Protein AF-A0A2A4PT23-F1 (afdb_monomer_lite)

Structure (mmCIF, N/CA/C/O backbone):
data_AF-A0A2A4PT23-F1
#
_entry.id   AF-A0A2A4PT23-F1
#
loop_
_atom_site.group_PDB
_atom_site.id
_atom_site.type_symbol
_atom_site.label_atom_id
_atom_site.label_alt_id
_atom_site.label_comp_id
_atom_site.label_asym_id
_atom_site.label_entity_id
_atom_site.label_seq_id
_atom_site.pdbx_PDB_ins_code
_atom_site.Cartn_x
_atom_site.Cartn_y
_atom_site.Cartn_z
_atom_site.occupancy
_atom_site.B_iso_or_equiv
_atom_site.auth_seq_id
_atom_site.auth_comp_id
_atom_site.auth_asym_id
_atom_site.auth_atom_id
_atom_site.pdbx_PDB_model_num
ATOM 1 N N . MET A 1 1 ? -6.695 35.187 25.253 1.00 37.28 1 MET A N 1
ATOM 2 C CA . MET A 1 1 ? -7.328 36.123 24.302 1.00 37.28 1 MET A CA 1
ATOM 3 C C . MET A 1 1 ? -6.455 36.206 23.063 1.00 37.28 1 MET A C 1
ATOM 5 O O . MET A 1 1 ? -5.342 36.689 23.158 1.00 37.28 1 MET A O 1
ATOM 9 N N . ASN A 1 2 ? -6.975 35.628 21.980 1.00 47.00 2 ASN A N 1
ATOM 10 C CA . ASN A 1 2 ? -6.775 35.915 20.557 1.00 47.00 2 ASN A CA 1
ATOM 11 C C . ASN A 1 2 ? -5.376 36.275 20.043 1.00 47.00 2 ASN A C 1
ATOM 13 O O . ASN A 1 2 ? -4.958 37.407 20.211 1.00 47.00 2 ASN A O 1
ATOM 17 N N . HIS A 1 3 ? -4.803 35.375 19.238 1.00 40.72 3 HIS A N 1
ATOM 18 C CA . HIS A 1 3 ? -4.323 35.675 17.879 1.00 40.72 3 HIS A CA 1
ATOM 19 C C . HIS A 1 3 ? -4.511 34.398 17.037 1.00 40.72 3 HIS A C 1
ATOM 21 O O . HIS A 1 3 ? -3.920 33.367 17.324 1.00 40.72 3 HIS A O 1
ATOM 27 N N . SER A 1 4 ? -5.579 34.352 16.234 1.00 37.72 4 SER A N 1
ATOM 28 C CA . SER A 1 4 ? -5.557 34.623 14.782 1.00 37.72 4 SER A CA 1
ATOM 29 C C . SER A 1 4 ? -5.189 33.357 14.002 1.00 37.72 4 SER A C 1
ATOM 31 O O . SER A 1 4 ? -4.043 32.942 13.971 1.00 37.72 4 SER A O 1
ATOM 33 N N . ILE A 1 5 ? -6.166 32.622 13.464 1.00 47.44 5 ILE A N 1
ATOM 34 C CA . ILE A 1 5 ? -6.757 32.915 12.144 1.00 47.44 5 ILE A CA 1
ATOM 35 C C . ILE A 1 5 ? -5.648 33.137 11.111 1.00 47.44 5 ILE A C 1
ATOM 37 O O . ILE A 1 5 ? -5.398 34.260 10.698 1.00 47.44 5 ILE A O 1
ATOM 41 N N . VAL A 1 6 ? -5.014 32.047 10.687 1.00 35.75 6 VAL A N 1
ATOM 42 C CA . VAL A 1 6 ? -4.543 31.885 9.309 1.00 35.75 6 VAL A CA 1
ATOM 43 C C . VAL A 1 6 ? -4.833 30.435 8.933 1.00 35.75 6 VAL A C 1
ATOM 45 O O . VAL A 1 6 ? -3.995 29.547 9.037 1.00 35.75 6 VAL A O 1
ATOM 48 N N . ARG A 1 7 ? -6.089 30.182 8.552 1.00 37.88 7 ARG A N 1
ATOM 49 C CA . ARG A 1 7 ? -6.424 29.032 7.712 1.00 37.88 7 ARG A CA 1
ATOM 50 C C . ARG A 1 7 ? -5.683 29.270 6.401 1.00 37.88 7 ARG A C 1
ATOM 52 O O . ARG A 1 7 ? -6.098 30.125 5.623 1.00 37.88 7 ARG A O 1
ATOM 59 N N . ILE A 1 8 ? -4.547 28.604 6.216 1.00 35.28 8 ILE A N 1
ATOM 60 C CA . ILE A 1 8 ? -3.809 28.633 4.956 1.00 35.28 8 ILE A CA 1
ATOM 61 C C . ILE A 1 8 ? -4.698 27.927 3.938 1.00 35.28 8 ILE A C 1
ATOM 63 O O . ILE A 1 8 ? -4.833 26.707 3.923 1.00 35.28 8 ILE A O 1
ATOM 67 N N . ALA A 1 9 ? -5.379 28.746 3.144 1.00 40.00 9 ALA A N 1
ATOM 68 C CA . ALA A 1 9 ? -6.030 28.345 1.921 1.00 40.00 9 ALA A CA 1
ATOM 69 C C . ALA A 1 9 ? -4.948 27.805 0.978 1.00 40.00 9 ALA A C 1
ATOM 71 O O . ALA A 1 9 ? -4.223 28.577 0.353 1.00 40.00 9 ALA A O 1
ATOM 72 N N . VAL A 1 10 ? -4.817 26.481 0.892 1.00 37.53 10 VAL A N 1
ATOM 73 C CA . VAL A 1 10 ? -4.081 25.854 -0.205 1.00 37.53 10 VAL A CA 1
ATOM 74 C C . VAL A 1 10 ? -5.026 25.845 -1.396 1.00 37.53 10 VAL A C 1
ATOM 76 O O . VAL A 1 10 ? -5.924 25.018 -1.528 1.00 37.53 10 VAL A O 1
ATOM 79 N N . LEU A 1 11 ? -4.861 26.882 -2.211 1.00 33.62 11 LEU A N 1
ATOM 80 C CA . LEU A 1 11 ? -5.485 27.041 -3.509 1.00 33.62 11 LEU A CA 1
ATOM 81 C C . LEU A 1 11 ? -4.991 25.891 -4.402 1.00 33.62 11 LEU A C 1
ATOM 83 O O . LEU A 1 11 ? -3.842 25.882 -4.840 1.00 33.62 11 LEU A O 1
ATOM 87 N N . VAL A 1 12 ? -5.849 24.902 -4.646 1.00 35.03 12 VAL A N 1
ATOM 88 C CA . VAL A 1 12 ? -5.612 23.844 -5.633 1.00 35.03 12 VAL A CA 1
ATOM 89 C C . VAL A 1 12 ? -5.746 24.474 -7.020 1.00 35.03 12 VAL A C 1
ATOM 91 O O . VAL A 1 12 ? -6.836 24.556 -7.583 1.00 35.03 12 VAL A O 1
ATOM 94 N N . ALA A 1 13 ? -4.638 24.985 -7.554 1.00 39.75 13 ALA A N 1
ATOM 95 C CA . ALA A 1 13 ? -4.545 25.397 -8.948 1.00 39.75 13 ALA A CA 1
ATOM 96 C C . ALA A 1 13 ? -4.160 24.179 -9.796 1.00 39.75 13 ALA A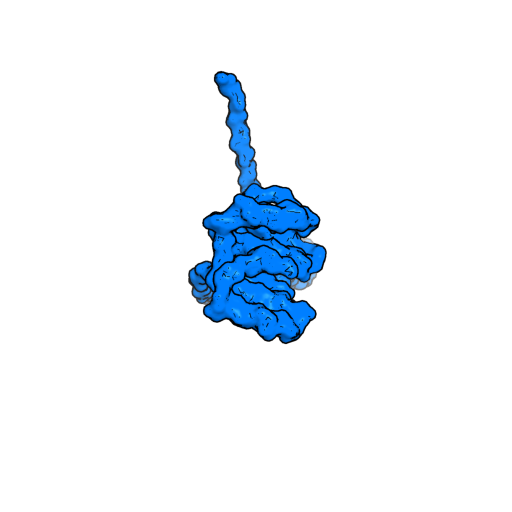 C 1
ATOM 98 O O . ALA A 1 13 ? -2.995 23.830 -9.966 1.00 39.75 13 ALA A O 1
ATOM 99 N N . LEU A 1 14 ? -5.200 23.520 -10.292 1.00 36.16 14 LEU A N 1
ATOM 100 C CA . LEU A 1 14 ? -5.168 22.460 -11.287 1.00 36.16 14 LEU A CA 1
ATOM 101 C C . LEU A 1 14 ? -4.837 23.092 -12.650 1.00 36.16 14 LEU A C 1
ATOM 103 O O . LEU A 1 14 ? -5.683 23.778 -13.219 1.00 36.16 14 LEU A O 1
ATOM 107 N N . ILE A 1 15 ? -3.636 22.871 -13.191 1.00 40.88 15 ILE A N 1
ATOM 108 C CA . ILE A 1 15 ? -3.390 23.018 -14.636 1.00 40.88 15 ILE A CA 1
ATOM 109 C C . ILE A 1 15 ? -2.645 21.780 -15.124 1.00 40.88 15 ILE A C 1
ATOM 111 O O . ILE A 1 15 ? -1.425 21.662 -15.038 1.00 40.88 15 ILE A O 1
ATOM 115 N N . VAL A 1 16 ? -3.439 20.850 -15.648 1.00 37.94 16 VAL A N 1
ATOM 116 C CA . VAL A 1 16 ? -3.005 19.804 -16.568 1.00 37.94 16 VAL A CA 1
ATOM 117 C C . VAL A 1 16 ? -2.799 20.464 -17.928 1.00 37.94 16 VAL A C 1
ATOM 119 O O . VAL A 1 16 ? -3.743 20.995 -18.506 1.00 37.94 16 VAL A O 1
ATOM 122 N N . ALA A 1 17 ? -1.585 20.396 -18.462 1.00 37.59 17 ALA A N 1
ATOM 123 C CA . ALA A 1 17 ? -1.344 20.580 -19.886 1.00 37.59 17 ALA A CA 1
ATOM 124 C C . ALA A 1 17 ? -0.443 19.439 -20.367 1.00 37.59 17 ALA A C 1
ATOM 126 O O . ALA A 1 17 ? 0.782 19.536 -20.336 1.00 37.59 17 ALA A O 1
ATOM 127 N N . VAL A 1 18 ? -1.067 18.334 -20.786 1.00 41.97 18 VAL A N 1
ATOM 128 C CA . VAL A 1 18 ? -0.406 17.304 -21.591 1.00 41.97 18 VAL A CA 1
ATOM 129 C C . VAL A 1 18 ? -0.828 17.489 -23.045 1.00 41.97 18 VAL A C 1
ATOM 131 O O . VAL A 1 18 ? -1.963 17.243 -23.436 1.00 41.97 18 VAL A O 1
ATOM 134 N N . VAL A 1 19 ? 0.152 18.000 -23.780 1.00 52.69 19 VAL A N 1
ATOM 135 C CA . VAL A 1 19 ? 0.500 17.840 -25.196 1.00 52.69 19 VAL A CA 1
ATOM 136 C C . VAL A 1 19 ? -0.224 16.726 -25.973 1.00 52.69 19 VAL A C 1
ATOM 138 O O . VAL A 1 19 ? -0.172 15.560 -25.595 1.00 52.69 19 VAL A O 1
ATOM 141 N N . ALA A 1 20 ? -0.720 17.085 -27.162 1.00 37.00 20 ALA A N 1
ATOM 142 C CA . ALA A 1 20 ? -0.675 16.275 -28.390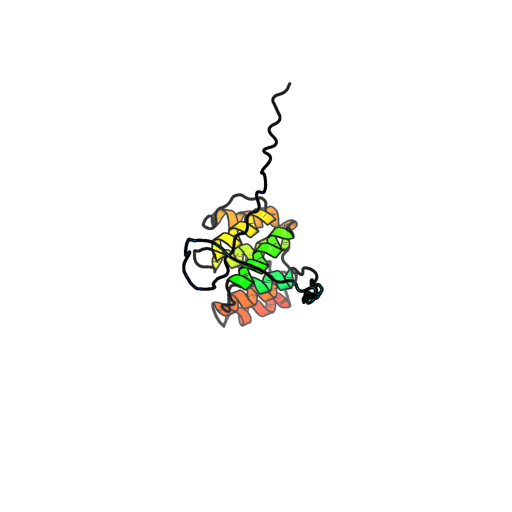 1.00 37.00 20 ALA A CA 1
ATOM 143 C C . ALA A 1 20 ? -0.707 17.251 -29.591 1.00 37.00 20 ALA A C 1
ATOM 145 O O . ALA A 1 20 ? -1.644 18.026 -29.731 1.00 37.00 20 ALA A O 1
ATOM 146 N N . CYS A 1 21 ? 0.430 17.501 -30.244 1.00 34.50 21 CYS A N 1
ATOM 147 C CA . CYS A 1 21 ? 0.916 16.854 -31.475 1.00 34.50 21 CYS A CA 1
ATOM 148 C C . CYS A 1 21 ? 0.188 17.268 -32.773 1.00 34.50 21 CYS A C 1
ATOM 150 O O . CYS A 1 21 ? -0.911 16.809 -33.051 1.00 34.50 21 CYS A O 1
ATOM 152 N N . SER A 1 22 ? 0.937 18.041 -33.574 1.00 40.62 22 SER A N 1
ATOM 153 C CA . SER A 1 22 ? 1.029 18.071 -35.045 1.00 40.62 22 SER A CA 1
ATOM 154 C C . SER A 1 22 ? -0.190 18.441 -35.897 1.00 40.62 22 SER A C 1
ATOM 156 O O . SER A 1 22 ? -1.153 17.691 -35.982 1.00 40.62 22 SER A O 1
ATOM 158 N N . ASN A 1 23 ? -0.046 19.514 -36.688 1.00 39.31 23 ASN A N 1
ATOM 159 C CA . ASN A 1 23 ? 0.019 19.400 -38.150 1.00 39.31 23 ASN A CA 1
ATOM 160 C C . ASN A 1 23 ? 0.639 20.643 -38.810 1.00 39.31 23 ASN A C 1
ATOM 162 O O . ASN A 1 23 ? 0.718 21.721 -38.231 1.00 39.31 23 ASN A O 1
ATOM 166 N N . ASN A 1 24 ? 1.162 20.371 -39.998 1.00 39.47 24 ASN A N 1
ATOM 167 C CA . ASN A 1 24 ? 2.211 21.034 -40.755 1.00 39.47 24 ASN A CA 1
ATOM 168 C C . ASN A 1 24 ? 1.721 22.218 -41.622 1.00 39.47 24 ASN A C 1
ATOM 170 O O . ASN A 1 24 ? 0.531 22.333 -41.894 1.00 39.47 24 ASN A O 1
ATOM 174 N N . ASP A 1 25 ? 2.707 22.966 -42.132 1.00 34.62 25 ASP A N 1
ATOM 175 C CA . ASP A 1 25 ? 2.733 23.742 -43.387 1.00 34.62 25 ASP A CA 1
ATOM 176 C C . ASP A 1 25 ? 2.219 25.206 -43.459 1.00 34.62 25 ASP A C 1
ATOM 178 O O . ASP A 1 25 ? 1.038 25.506 -43.585 1.00 34.62 25 ASP A O 1
ATOM 182 N N . THR A 1 26 ? 3.223 26.096 -43.554 1.00 35.81 26 THR A N 1
ATOM 183 C CA . THR A 1 26 ? 3.457 27.018 -44.690 1.00 35.81 26 THR A CA 1
ATOM 184 C C . THR A 1 26 ? 2.778 28.401 -44.720 1.00 35.81 26 THR A C 1
ATOM 186 O O . THR A 1 26 ? 1.611 28.558 -45.047 1.00 35.81 26 THR A O 1
ATOM 189 N N . SER A 1 27 ? 3.656 29.402 -44.550 1.00 37.28 27 SER A N 1
ATOM 190 C CA . SER A 1 27 ? 3.737 30.720 -45.210 1.00 37.28 27 SER A CA 1
ATOM 191 C C . SER A 1 27 ? 2.581 31.717 -45.092 1.00 37.28 27 SER A C 1
ATOM 193 O O . SER A 1 27 ? 1.561 31.620 -45.766 1.00 37.28 27 SER A O 1
ATOM 195 N N . GLU A 1 28 ? 2.854 32.809 -44.378 1.00 33.47 28 GLU A N 1
ATOM 196 C CA . GLU A 1 28 ? 2.118 34.067 -44.490 1.00 33.47 28 GLU A CA 1
ATOM 197 C C . GLU A 1 28 ? 2.628 34.850 -45.716 1.00 33.47 28 GLU A C 1
ATOM 199 O O . GLU A 1 28 ? 3.774 35.301 -45.767 1.00 33.47 28 GLU A O 1
ATOM 204 N N . SER A 1 29 ? 1.770 34.955 -46.733 1.00 33.25 29 SER A N 1
ATOM 205 C CA . SER A 1 29 ? 1.906 35.840 -47.890 1.00 33.25 29 SER A CA 1
ATOM 206 C C . SER A 1 29 ? 1.038 37.073 -47.654 1.00 33.25 29 SER A C 1
ATOM 208 O O . SER A 1 29 ? -0.168 36.956 -47.445 1.00 33.25 29 SER A O 1
ATOM 210 N N . THR A 1 30 ? 1.638 38.256 -47.715 1.00 43.12 30 THR A N 1
ATOM 211 C CA . THR A 1 30 ? 0.963 39.555 -47.638 1.00 43.12 30 THR A CA 1
ATOM 212 C C . THR A 1 30 ? 0.447 40.008 -49.011 1.00 43.12 30 THR A C 1
ATOM 214 O O . THR A 1 30 ? 1.190 39.973 -49.988 1.00 43.12 30 THR A O 1
ATOM 217 N N . GLY A 1 31 ? -0.796 40.512 -49.061 1.00 32.28 31 GLY A N 1
ATOM 218 C CA . GLY A 1 31 ? -1.247 41.492 -50.067 1.00 32.28 31 GLY A CA 1
ATOM 219 C C . GLY A 1 31 ? -2.451 41.127 -50.958 1.00 32.28 31 GLY A C 1
ATOM 220 O O . GLY A 1 31 ? -2.240 40.626 -52.051 1.00 32.28 31 GLY A O 1
ATOM 221 N N . ASP A 1 32 ? -3.667 41.458 -50.489 1.00 36.78 32 ASP A N 1
ATOM 222 C CA . ASP A 1 32 ? -4.716 42.321 -51.111 1.00 36.78 32 ASP A CA 1
ATOM 223 C C . ASP A 1 32 ? -5.252 42.063 -52.570 1.00 36.78 32 ASP A C 1
ATOM 225 O O . ASP A 1 32 ? -4.712 41.247 -53.307 1.00 36.78 32 ASP A O 1
ATOM 229 N N . PRO A 1 33 ? -6.357 42.702 -53.042 1.00 58.50 33 PRO A N 1
ATOM 230 C CA . PRO A 1 33 ? -7.738 42.183 -52.995 1.00 58.50 33 PRO A CA 1
ATOM 231 C C . PRO A 1 33 ? -8.459 42.092 -54.373 1.00 58.50 33 PRO A C 1
ATOM 233 O O . PRO A 1 33 ? -8.166 42.866 -55.284 1.00 58.50 33 PRO A O 1
ATOM 236 N N . SER A 1 34 ? -9.491 41.237 -54.526 1.00 34.00 34 SER A N 1
ATOM 237 C CA . SER A 1 34 ? -10.615 41.470 -55.474 1.00 34.00 34 SER A CA 1
ATOM 238 C C . SER A 1 34 ? -11.721 40.399 -55.503 1.00 34.00 34 SER A C 1
ATOM 240 O O . SER A 1 34 ? -11.439 39.219 -55.652 1.00 34.00 34 SER A O 1
ATOM 242 N N . LEU A 1 35 ? -12.962 40.913 -55.520 1.00 35.62 35 LEU A N 1
ATOM 243 C CA . LEU A 1 35 ? -14.160 40.503 -56.284 1.00 35.62 35 LEU A CA 1
ATOM 244 C C . LEU A 1 35 ? -14.862 39.143 -56.046 1.00 35.62 35 LEU A C 1
ATOM 246 O O . LEU A 1 35 ? -14.334 38.088 -56.363 1.00 35.62 35 LEU A O 1
ATOM 250 N N . SER A 1 36 ? -16.140 39.279 -55.647 1.00 38.59 36 SER A N 1
ATOM 251 C CA . SER A 1 36 ? -17.359 38.523 -56.024 1.00 38.59 36 SER A CA 1
ATOM 252 C C . SER A 1 36 ? -17.345 36.989 -56.032 1.00 38.59 36 SER A C 1
ATOM 254 O O . SER A 1 36 ? -16.680 36.383 -56.857 1.00 38.59 36 SER A O 1
ATOM 256 N N . ASP A 1 37 ? -18.253 36.347 -55.290 1.00 37.25 37 ASP A N 1
ATOM 257 C CA . ASP A 1 37 ? -19.617 35.971 -55.725 1.00 37.25 37 ASP A CA 1
ATOM 258 C C . ASP A 1 37 ? -20.298 35.128 -54.619 1.00 37.25 37 ASP A C 1
ATOM 260 O O . ASP A 1 37 ? -19.627 34.568 -53.753 1.00 37.25 37 ASP A O 1
ATOM 264 N N . GLY A 1 38 ? -21.631 35.113 -54.589 1.00 39.94 38 GLY A N 1
ATOM 265 C CA . GLY A 1 38 ? -22.451 34.530 -53.524 1.00 39.94 38 GLY A CA 1
ATOM 266 C C . GLY A 1 38 ? -22.549 32.998 -53.510 1.00 39.94 38 GLY A C 1
ATOM 267 O O . GLY A 1 38 ? -22.171 32.312 -54.455 1.00 39.94 38 GLY A O 1
ATOM 268 N N . GLY A 1 39 ? -23.127 32.460 -52.430 1.00 34.56 39 GLY A N 1
ATOM 269 C CA . GLY A 1 39 ? -23.495 31.044 -52.347 1.00 34.56 39 GLY A CA 1
ATOM 270 C C . GLY A 1 39 ? -23.778 30.548 -50.929 1.00 34.56 39 GLY A C 1
ATOM 271 O O . GLY A 1 39 ? -22.866 30.270 -50.163 1.00 34.56 39 GLY A O 1
ATOM 272 N N . ASP A 1 40 ? -25.063 30.441 -50.614 1.00 42.19 40 ASP A N 1
ATOM 273 C CA . ASP A 1 40 ? -25.708 29.810 -49.455 1.00 42.19 40 ASP A CA 1
ATOM 274 C C . ASP A 1 40 ? -25.473 28.280 -49.387 1.00 42.19 40 ASP A C 1
ATOM 276 O O . ASP A 1 40 ? -25.601 27.653 -50.432 1.00 42.19 40 ASP A O 1
ATOM 280 N N . VAL A 1 41 ? -25.159 27.695 -48.207 1.00 40.06 41 VAL A N 1
ATOM 281 C CA . VAL A 1 41 ? -25.792 26.471 -47.621 1.00 40.06 41 VAL A CA 1
ATOM 282 C C . VAL A 1 41 ? -25.165 25.996 -46.280 1.00 40.06 41 VAL A C 1
ATOM 284 O O . VAL A 1 41 ? -24.038 25.516 -46.227 1.00 40.06 41 VAL A O 1
ATOM 287 N N . THR A 1 42 ? -25.985 26.081 -45.220 1.00 45.72 42 THR A N 1
ATOM 288 C CA . THR A 1 42 ? -26.308 25.097 -44.141 1.00 45.72 42 THR A CA 1
ATOM 289 C C . THR A 1 42 ? -25.217 24.428 -43.251 1.00 45.72 42 THR A C 1
ATOM 291 O O . THR A 1 42 ? -24.292 23.798 -43.756 1.00 45.72 42 THR A O 1
ATOM 294 N N . PRO A 1 43 ? -25.387 24.409 -41.901 1.00 45.22 43 PRO A N 1
ATOM 295 C CA . PRO A 1 43 ? -24.480 23.735 -40.964 1.00 45.22 43 PRO A CA 1
ATOM 296 C C . PRO A 1 43 ? -24.808 22.239 -40.780 1.00 45.22 43 PRO A C 1
ATOM 298 O O . PRO A 1 43 ? -25.908 21.871 -40.368 1.00 45.22 43 PRO A O 1
ATOM 301 N N . GLY A 1 44 ? -23.830 21.370 -41.046 1.00 37.91 44 GLY A N 1
ATOM 302 C CA . GLY A 1 44 ? -23.902 19.935 -40.765 1.00 37.91 44 GLY A CA 1
ATOM 303 C C . GLY A 1 44 ? -23.447 19.612 -39.342 1.00 37.91 44 GLY A C 1
ATOM 304 O O . GLY A 1 44 ? -22.258 19.654 -39.041 1.00 37.91 44 GLY A O 1
ATOM 305 N N . ILE A 1 45 ? -24.405 19.273 -38.480 1.00 52.50 45 ILE A N 1
ATOM 306 C CA . ILE A 1 45 ? -24.180 18.631 -37.181 1.00 52.50 45 ILE A CA 1
ATOM 307 C C . ILE A 1 45 ? -23.630 17.225 -37.445 1.00 52.50 45 ILE A C 1
ATOM 309 O O . ILE A 1 45 ? -24.324 16.388 -38.020 1.00 52.50 45 ILE A O 1
ATOM 313 N N . ALA A 1 46 ? -22.404 16.958 -37.003 1.00 47.03 46 ALA A N 1
ATOM 314 C CA . ALA A 1 46 ? -21.906 15.603 -36.804 1.00 47.03 46 ALA A CA 1
ATOM 315 C C . ALA A 1 46 ? -21.504 15.460 -35.336 1.00 47.03 46 ALA A C 1
ATOM 317 O O . ALA A 1 46 ? -20.351 15.639 -34.947 1.00 47.03 46 ALA A O 1
ATOM 318 N N . ASP A 1 47 ? -22.528 15.173 -34.536 1.00 48.56 47 ASP A N 1
ATOM 319 C CA . ASP A 1 47 ? -22.412 14.437 -33.287 1.00 48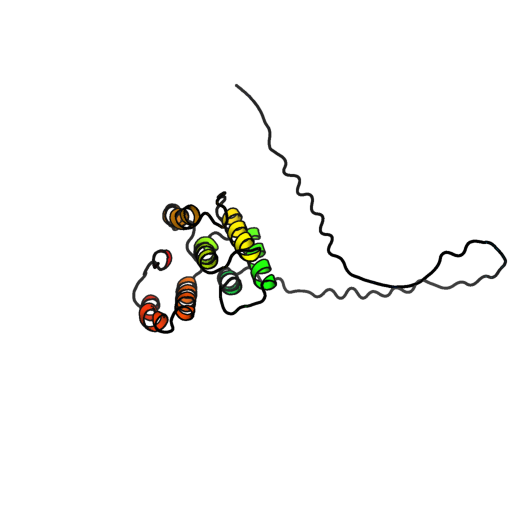.56 47 ASP A CA 1
ATOM 320 C C . ASP A 1 47 ? -21.610 13.162 -33.551 1.00 48.56 47 ASP A C 1
ATOM 322 O O . ASP A 1 47 ? -21.985 12.379 -34.417 1.00 48.56 47 ASP A O 1
ATOM 326 N N . ASN A 1 48 ? -20.517 12.971 -32.819 1.00 48.72 48 ASN A N 1
ATOM 327 C CA . ASN A 1 48 ? -19.945 11.661 -32.511 1.00 48.72 48 ASN A CA 1
ATOM 328 C C . ASN A 1 48 ? -19.058 11.810 -31.271 1.00 48.72 48 ASN A C 1
ATOM 330 O O . ASN A 1 48 ? -17.857 11.534 -31.277 1.00 48.72 48 ASN A O 1
ATOM 334 N N . THR A 1 49 ? -19.672 12.257 -30.173 1.00 45.00 49 THR A N 1
ATOM 335 C CA . THR A 1 49 ? -19.102 12.041 -28.844 1.00 45.00 49 THR A CA 1
ATOM 336 C C . THR A 1 49 ? -19.219 10.548 -28.549 1.00 45.00 49 THR A C 1
ATOM 338 O O . THR A 1 49 ? -20.244 10.067 -28.072 1.00 45.00 49 TH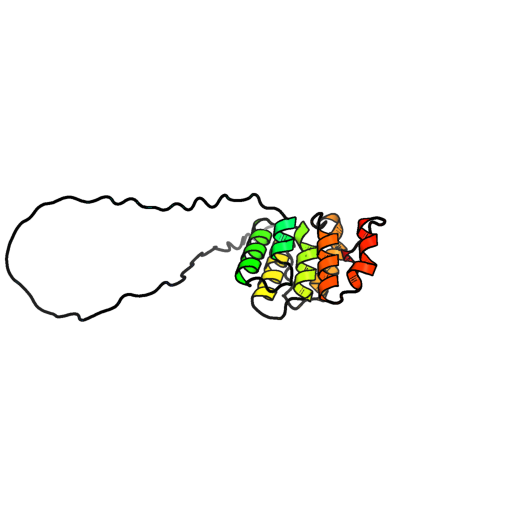R A O 1
ATOM 341 N N . SER A 1 50 ? -18.168 9.794 -28.873 1.00 48.25 50 SER A N 1
ATOM 342 C CA . SER A 1 50 ? -17.983 8.429 -28.384 1.00 48.25 50 SER A CA 1
ATOM 343 C C . SER A 1 50 ? -17.730 8.504 -26.880 1.00 48.25 50 SER A C 1
ATOM 345 O O . SER A 1 50 ? -16.593 8.590 -26.414 1.00 48.25 50 SER A O 1
ATOM 347 N N . VAL A 1 51 ? -18.812 8.560 -26.104 1.00 44.06 51 VAL A N 1
ATOM 348 C CA . VAL A 1 51 ? -18.753 8.431 -24.652 1.00 44.06 51 VAL A CA 1
ATOM 349 C C . VAL A 1 51 ? -18.456 6.963 -24.367 1.00 44.06 51 VAL A C 1
ATOM 351 O O . VAL A 1 51 ? -19.361 6.138 -24.235 1.00 44.06 51 VAL A O 1
ATOM 354 N N . SER A 1 52 ? -17.167 6.624 -24.311 1.00 44.56 52 SER A N 1
ATOM 355 C CA . SER A 1 52 ? -16.714 5.378 -23.703 1.00 44.56 52 SER A CA 1
ATOM 356 C C . SER A 1 52 ? -17.191 5.396 -22.259 1.00 44.56 52 SER A C 1
ATOM 358 O O . SER A 1 52 ? -16.597 6.039 -21.396 1.00 44.56 52 SER A O 1
ATOM 360 N N . SER A 1 53 ? -18.320 4.740 -22.017 1.00 45.66 53 SER A N 1
ATOM 361 C CA . SER A 1 53 ? -18.877 4.549 -20.689 1.00 45.66 53 SER A CA 1
ATOM 362 C C . SER A 1 53 ? -17.997 3.532 -19.981 1.00 45.66 53 SER A C 1
ATOM 364 O O . SER A 1 53 ? -18.271 2.334 -19.977 1.00 45.66 53 SER A O 1
ATOM 366 N N . THR A 1 54 ? -16.880 4.007 -19.440 1.00 48.28 54 THR A N 1
ATOM 367 C CA . THR A 1 54 ? -16.073 3.246 -18.500 1.00 48.28 54 THR A CA 1
ATOM 368 C C . THR A 1 54 ? -16.976 2.999 -17.303 1.00 48.28 54 THR A C 1
ATOM 370 O O . THR A 1 54 ? -17.290 3.922 -16.553 1.00 48.28 54 THR A O 1
ATOM 373 N N . VAL A 1 55 ? -17.471 1.770 -17.168 1.00 47.69 55 VAL A N 1
ATOM 374 C CA . VAL A 1 55 ? -18.146 1.324 -15.952 1.00 47.69 55 VAL A CA 1
ATOM 375 C C . VAL A 1 55 ? -17.179 1.614 -14.810 1.00 47.69 55 VAL A C 1
ATOM 377 O O . VAL A 1 55 ? -16.111 1.008 -14.736 1.00 47.69 55 VAL A O 1
ATOM 380 N N . SER A 1 56 ? -17.512 2.595 -13.970 1.00 54.34 56 SER A N 1
ATOM 381 C CA . SER A 1 56 ? -16.770 2.859 -12.744 1.00 54.34 56 SER A CA 1
ATOM 382 C C . SER A 1 56 ? -17.006 1.654 -11.844 1.00 54.34 56 SER A C 1
ATOM 384 O O . SER A 1 56 ? -18.031 1.575 -11.169 1.00 54.34 56 SER A O 1
ATOM 386 N N . LEU A 1 57 ? -16.105 0.673 -11.897 1.00 72.38 57 LEU A N 1
ATOM 387 C CA . LEU A 1 57 ? -16.069 -0.389 -10.902 1.00 72.38 57 LEU A CA 1
ATOM 388 C C . LEU A 1 57 ? -15.999 0.270 -9.522 1.00 72.38 57 LEU A C 1
ATOM 390 O O . LEU A 1 57 ? -15.296 1.265 -9.335 1.00 72.38 57 LEU A O 1
ATOM 394 N N . ALA A 1 58 ? -16.785 -0.252 -8.581 1.00 89.56 58 ALA A N 1
ATOM 395 C CA . ALA A 1 58 ? -16.671 0.161 -7.194 1.00 89.56 58 ALA A CA 1
ATOM 396 C C . ALA A 1 58 ? -15.232 -0.089 -6.720 1.00 89.56 58 ALA A C 1
ATOM 39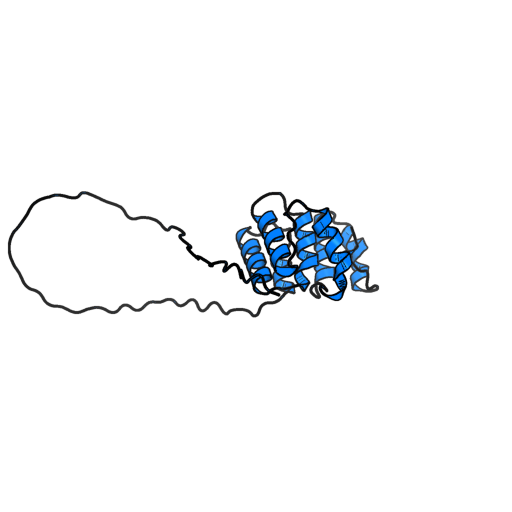8 O O . ALA A 1 58 ? -14.603 -1.069 -7.124 1.00 89.56 58 ALA A O 1
ATOM 399 N N . TYR A 1 59 ? -14.725 0.819 -5.889 1.00 93.69 59 TYR A N 1
ATOM 400 C CA . TYR A 1 59 ? -13.412 0.666 -5.277 1.00 93.69 59 TYR A CA 1
ATOM 401 C C . TYR A 1 59 ? -13.362 -0.624 -4.447 1.00 93.69 59 TYR A C 1
ATOM 403 O O . TYR A 1 59 ? -14.297 -0.911 -3.699 1.00 93.69 59 TYR A O 1
ATOM 411 N N . ASP A 1 60 ? -12.268 -1.372 -4.580 1.00 95.69 60 ASP A N 1
ATOM 412 C CA . ASP A 1 60 ? -12.020 -2.624 -3.870 1.00 95.69 60 ASP A CA 1
ATOM 413 C C . ASP A 1 60 ? -10.563 -2.664 -3.393 1.00 95.69 60 ASP A C 1
ATOM 415 O O . ASP A 1 60 ? -9.632 -2.594 -4.202 1.00 95.69 60 ASP A O 1
ATOM 419 N N . SER A 1 61 ? -10.364 -2.767 -2.078 1.00 96.50 61 SER A N 1
ATOM 420 C CA . SER A 1 61 ? -9.036 -2.712 -1.454 1.00 96.50 61 SER A CA 1
ATOM 421 C C . SER A 1 61 ? -8.162 -3.913 -1.823 1.00 96.50 61 SER A C 1
ATOM 423 O O . SER A 1 61 ? -6.955 -3.756 -1.989 1.00 96.50 61 SER A O 1
ATOM 425 N N . ASN A 1 62 ? -8.746 -5.105 -2.018 1.00 96.56 62 ASN A N 1
ATOM 426 C CA . ASN A 1 62 ? -7.981 -6.272 -2.471 1.00 96.56 62 ASN A CA 1
ATOM 427 C C . ASN A 1 62 ? -7.434 -6.035 -3.884 1.00 96.56 62 ASN A C 1
ATOM 429 O O . ASN A 1 62 ? -6.238 -6.198 -4.119 1.00 96.56 62 ASN A O 1
ATOM 433 N N . ARG A 1 63 ? -8.275 -5.577 -4.817 1.00 95.69 63 ARG A N 1
ATOM 434 C CA . ARG A 1 63 ? -7.852 -5.201 -6.169 1.00 95.69 63 ARG A CA 1
ATOM 435 C C . ARG A 1 63 ? -6.767 -4.126 -6.131 1.00 95.69 63 ARG A C 1
ATOM 437 O O . ARG A 1 63 ? -5.743 -4.293 -6.786 1.00 95.69 63 ARG A O 1
ATOM 444 N N . ALA A 1 64 ? -6.955 -3.060 -5.352 1.00 95.75 64 ALA A N 1
ATOM 445 C CA . ALA A 1 64 ? -5.966 -1.989 -5.230 1.00 95.75 64 ALA A CA 1
ATOM 446 C C . ALA A 1 64 ? -4.610 -2.509 -4.710 1.00 95.75 64 ALA A C 1
ATOM 448 O O . ALA A 1 64 ? -3.557 -2.148 -5.238 1.00 95.75 64 ALA A O 1
ATOM 449 N N . MET A 1 65 ? -4.634 -3.411 -3.725 1.00 96.19 65 MET A N 1
ATOM 450 C CA . MET A 1 65 ? -3.455 -4.089 -3.183 1.00 96.19 65 MET A CA 1
ATOM 451 C C . MET A 1 65 ? -2.719 -4.944 -4.224 1.00 96.19 65 MET A C 1
ATOM 453 O O . MET A 1 65 ? -1.486 -4.909 -4.294 1.00 96.19 65 MET A O 1
ATOM 457 N N . TRP A 1 66 ? -3.441 -5.684 -5.064 1.00 94.69 66 TRP A N 1
ATOM 458 C CA . TRP A 1 66 ? -2.835 -6.454 -6.153 1.00 94.69 66 TRP A CA 1
ATOM 459 C C . TRP A 1 66 ? -2.312 -5.570 -7.291 1.00 94.69 66 TRP A C 1
ATOM 461 O O . TRP A 1 66 ? -1.249 -5.858 -7.839 1.00 94.69 66 TRP A O 1
ATOM 471 N N . ASP A 1 67 ? -2.979 -4.459 -7.603 1.00 93.88 67 ASP A N 1
ATOM 472 C CA . ASP A 1 67 ? -2.547 -3.536 -8.661 1.00 93.88 67 ASP A CA 1
ATOM 473 C C . ASP A 1 67 ? -1.190 -2.868 -8.319 1.00 93.88 67 ASP A C 1
ATOM 475 O O . ASP A 1 67 ? -0.357 -2.621 -9.202 1.00 93.88 67 ASP A O 1
ATOM 479 N N . ILE A 1 68 ? -0.894 -2.642 -7.030 1.00 93.88 68 ILE A N 1
ATOM 480 C CA . ILE A 1 68 ? 0.405 -2.101 -6.586 1.00 93.88 68 ILE A CA 1
ATOM 481 C C . ILE A 1 68 ? 1.501 -3.165 -6.406 1.00 93.88 68 ILE A C 1
ATOM 483 O O . ILE A 1 68 ? 2.667 -2.803 -6.247 1.00 93.88 68 ILE A O 1
ATOM 487 N N . PHE A 1 69 ? 1.181 -4.459 -6.511 1.00 93.00 69 PHE A N 1
ATOM 488 C CA . PHE A 1 69 ? 2.070 -5.573 -6.154 1.00 93.00 69 PHE A CA 1
ATOM 489 C C . PHE A 1 69 ? 3.460 -5.496 -6.829 1.00 93.00 69 PHE A C 1
ATOM 491 O O . PHE A 1 69 ? 3.517 -5.419 -8.056 1.00 93.00 69 PHE A O 1
ATOM 498 N N . PRO A 1 70 ? 4.592 -5.483 -6.095 1.00 86.62 70 PRO A N 1
ATOM 499 C CA . PRO A 1 70 ? 5.910 -5.125 -6.647 1.00 86.62 70 PRO A CA 1
ATOM 500 C C . PRO A 1 70 ? 6.395 -5.931 -7.864 1.00 86.62 70 PRO A C 1
ATOM 502 O O . PRO A 1 70 ? 7.163 -5.404 -8.669 1.00 86.62 70 PRO A O 1
ATOM 505 N N . TRP A 1 71 ? 5.931 -7.168 -8.041 1.00 82.31 71 TRP A N 1
ATOM 506 C CA . TRP A 1 71 ? 6.210 -8.008 -9.211 1.00 82.31 71 TRP A CA 1
ATOM 507 C C . TRP A 1 71 ? 4.960 -8.778 -9.649 1.00 82.31 71 TRP A C 1
ATOM 509 O O . TRP A 1 71 ? 4.123 -9.048 -8.812 1.00 82.31 71 TRP A O 1
ATOM 519 N N . PRO A 1 72 ? 4.805 -9.221 -10.906 1.00 71.06 72 PRO A N 1
ATOM 520 C CA . PRO A 1 72 ? 5.679 -8.970 -12.046 1.00 71.06 72 PRO A CA 1
ATOM 521 C C . PRO A 1 72 ? 5.711 -7.479 -12.405 1.00 71.06 72 PRO A C 1
ATOM 523 O O . PRO A 1 72 ? 4.908 -6.691 -11.908 1.00 71.06 72 PRO A O 1
ATOM 526 N N . ALA A 1 73 ? 6.654 -7.079 -13.259 1.00 67.25 73 ALA A N 1
ATOM 527 C CA . ALA A 1 73 ? 6.734 -5.710 -13.761 1.00 67.25 73 ALA A CA 1
ATOM 528 C C . ALA A 1 73 ? 5.518 -5.393 -14.656 1.00 67.25 73 ALA A C 1
ATOM 530 O O . ALA A 1 73 ? 5.591 -5.484 -15.879 1.00 67.25 73 ALA A O 1
ATOM 531 N N . VAL A 1 74 ? 4.382 -5.060 -14.043 1.00 72.25 74 VAL A N 1
ATOM 532 C CA . VAL A 1 74 ? 3.267 -4.375 -14.709 1.00 72.25 74 VAL A CA 1
ATOM 533 C C . VAL A 1 74 ? 3.668 -2.928 -14.996 1.00 72.25 74 VAL A C 1
ATOM 535 O O . VAL A 1 74 ? 4.612 -2.404 -14.393 1.00 72.25 74 VAL A O 1
ATOM 538 N N . ALA A 1 75 ? 2.986 -2.270 -15.933 1.00 77.62 75 ALA A N 1
ATOM 539 C CA . ALA A 1 75 ? 3.379 -0.931 -16.357 1.00 77.62 75 ALA A CA 1
ATOM 540 C C . ALA A 1 75 ? 3.319 0.058 -15.178 1.00 77.62 75 ALA A C 1
ATOM 542 O O . ALA A 1 75 ? 2.320 0.123 -14.462 1.00 77.62 75 ALA A O 1
ATOM 543 N N . SER A 1 76 ? 4.349 0.896 -15.003 1.00 81.75 76 SER A N 1
ATOM 544 C CA . SER A 1 76 ? 4.398 1.888 -13.912 1.00 81.75 76 SER A CA 1
ATOM 545 C C . SER A 1 76 ? 3.178 2.819 -13.887 1.00 81.75 76 SER A C 1
ATOM 547 O O . SER A 1 76 ? 2.774 3.275 -12.822 1.00 81.75 76 SER A O 1
ATOM 549 N N . ALA A 1 77 ? 2.556 3.067 -15.045 1.00 86.25 77 ALA A N 1
ATOM 550 C CA . ALA A 1 77 ? 1.329 3.854 -15.156 1.00 86.25 77 ALA A CA 1
ATOM 551 C C . ALA A 1 77 ? 0.106 3.174 -14.512 1.00 86.25 77 ALA A C 1
ATOM 553 O O . ALA A 1 77 ? -0.766 3.853 -13.978 1.00 86.25 77 ALA A O 1
ATOM 554 N N . GLU A 1 78 ? 0.018 1.843 -14.548 1.00 88.31 78 GLU A N 1
ATOM 555 C CA . GLU A 1 78 ? -1.062 1.091 -13.895 1.00 88.31 78 GLU A CA 1
ATOM 556 C C . GLU A 1 78 ? -0.925 1.173 -12.377 1.00 88.31 78 GLU A C 1
ATOM 558 O O . GLU A 1 78 ? -1.882 1.541 -11.698 1.00 88.31 78 GLU A O 1
ATOM 563 N N . LYS A 1 79 ? 0.297 0.974 -11.869 1.00 92.00 79 LYS A N 1
ATOM 564 C CA . LYS A 1 79 ? 0.611 1.141 -10.444 1.00 92.00 79 LYS A CA 1
ATOM 565 C C . LYS A 1 79 ? 0.320 2.555 -9.957 1.00 92.00 79 LYS A C 1
ATOM 567 O O . LYS A 1 79 ? -0.323 2.727 -8.929 1.00 92.00 79 LYS A O 1
ATOM 572 N N . GLY A 1 80 ? 0.736 3.564 -10.723 1.00 93.06 80 GLY A N 1
ATOM 573 C CA . GLY A 1 80 ? 0.470 4.962 -10.393 1.00 93.06 80 GLY A CA 1
ATOM 574 C C . GLY A 1 80 ? -1.024 5.282 -10.309 1.00 93.06 80 GLY A C 1
ATOM 575 O O . GLY A 1 80 ? -1.446 5.992 -9.400 1.00 93.06 80 GLY A O 1
ATOM 576 N N . ARG A 1 81 ? -1.857 4.706 -11.191 1.00 93.81 81 ARG A N 1
ATOM 577 C CA . ARG A 1 81 ? -3.321 4.853 -11.102 1.00 93.81 81 ARG A CA 1
ATOM 578 C C . ARG A 1 81 ? -3.888 4.238 -9.823 1.00 93.81 81 ARG A C 1
ATOM 580 O O . ARG A 1 81 ? -4.705 4.888 -9.179 1.00 93.81 81 ARG A O 1
ATOM 587 N N . ALA A 1 82 ? -3.434 3.045 -9.443 1.00 95.06 82 ALA A N 1
ATOM 588 C CA . ALA A 1 82 ? -3.863 2.408 -8.199 1.00 95.06 82 ALA A CA 1
ATOM 589 C C . ALA A 1 82 ? -3.443 3.222 -6.963 1.00 95.06 82 ALA A C 1
ATOM 591 O O . ALA A 1 82 ? -4.262 3.454 -6.082 1.00 95.06 82 ALA A O 1
ATOM 592 N N . LEU A 1 83 ? -2.211 3.742 -6.927 1.00 97.06 83 LEU A N 1
ATOM 593 C CA . LEU A 1 83 ? -1.724 4.592 -5.831 1.00 97.06 83 LEU A CA 1
ATOM 594 C C . LEU A 1 83 ? -2.542 5.883 -5.679 1.00 97.06 83 LEU A C 1
ATOM 596 O O . LEU A 1 83 ? -2.897 6.260 -4.563 1.00 97.06 83 LEU A O 1
ATOM 600 N N . LEU A 1 84 ? -2.889 6.532 -6.795 1.00 96.38 84 LEU A N 1
ATOM 601 C CA . LEU A 1 84 ? -3.775 7.700 -6.791 1.00 96.38 84 LEU A CA 1
ATOM 602 C C . LEU A 1 84 ? -5.184 7.351 -6.300 1.00 96.38 84 LEU A C 1
ATOM 604 O O . LEU A 1 84 ? -5.797 8.134 -5.576 1.00 96.38 84 LEU A O 1
ATOM 608 N N . GLU A 1 85 ? -5.708 6.191 -6.695 1.00 96.94 85 GLU A N 1
ATOM 609 C CA . GLU A 1 85 ? -7.025 5.726 -6.269 1.00 96.94 85 GLU A CA 1
ATOM 610 C C . GLU A 1 85 ? -7.062 5.448 -4.758 1.00 96.94 85 GLU A C 1
ATOM 612 O O . GLU A 1 85 ? -7.964 5.947 -4.085 1.00 96.94 85 GLU A O 1
ATOM 617 N N . ILE A 1 86 ? -6.049 4.760 -4.219 1.00 98.12 86 ILE A N 1
ATOM 618 C CA . ILE A 1 86 ? -5.876 4.499 -2.779 1.00 98.12 86 ILE A CA 1
ATOM 619 C C . ILE A 1 86 ? -5.862 5.812 -1.986 1.00 98.12 86 ILE A C 1
ATOM 621 O O . ILE A 1 86 ? -6.630 5.970 -1.035 1.00 98.12 86 ILE A O 1
ATOM 625 N N . ALA A 1 87 ? -5.033 6.775 -2.407 1.00 97.88 87 ALA A N 1
ATOM 626 C CA . ALA A 1 87 ? -4.926 8.079 -1.755 1.00 97.88 87 ALA A CA 1
ATOM 627 C C . ALA A 1 87 ? -6.260 8.842 -1.781 1.00 97.88 87 ALA A C 1
ATOM 629 O O . ALA A 1 87 ? -6.723 9.327 -0.752 1.00 97.88 87 ALA A O 1
ATOM 630 N N . ARG A 1 88 ? -6.932 8.886 -2.940 1.00 97.25 88 ARG A N 1
ATOM 631 C CA . ARG A 1 88 ? -8.235 9.553 -3.099 1.00 97.25 88 ARG A CA 1
ATOM 632 C C . ARG A 1 88 ? -9.313 8.951 -2.198 1.00 97.25 88 ARG A C 1
ATOM 634 O O . ARG A 1 88 ? -10.207 9.671 -1.757 1.00 97.25 88 ARG A O 1
ATOM 641 N N . MET A 1 89 ? -9.266 7.640 -1.978 1.00 97.19 89 MET A N 1
ATOM 642 C CA . MET A 1 89 ? -10.218 6.937 -1.121 1.00 97.19 89 MET A CA 1
ATOM 643 C C . MET A 1 89 ? -9.874 7.033 0.369 1.00 97.19 89 MET A C 1
ATOM 645 O O . MET A 1 89 ? -10.730 6.707 1.190 1.00 97.19 89 MET A O 1
ATOM 649 N N . GLY A 1 90 ? -8.667 7.488 0.727 1.00 96.25 90 GLY A N 1
ATOM 650 C CA . GLY A 1 90 ? -8.204 7.518 2.114 1.00 96.25 90 GLY A CA 1
ATOM 651 C C . GLY A 1 90 ? -8.148 6.121 2.735 1.00 96.25 90 GLY A C 1
ATOM 652 O O . GLY A 1 90 ? -8.458 5.957 3.915 1.00 96.25 90 GLY A O 1
ATOM 653 N N . ASP A 1 91 ? -7.833 5.098 1.932 1.00 96.56 91 ASP A N 1
ATOM 654 C CA . ASP A 1 91 ? -7.944 3.705 2.357 1.00 96.56 91 ASP A CA 1
ATOM 655 C C . ASP A 1 91 ? -6.809 3.307 3.306 1.00 96.56 91 ASP A C 1
ATOM 657 O O . ASP A 1 91 ? -5.719 2.899 2.905 1.00 96.56 91 ASP A O 1
ATOM 661 N N . ARG A 1 92 ? -7.099 3.406 4.601 1.00 95.44 92 ARG A N 1
ATOM 662 C CA . ARG A 1 92 ? -6.182 3.071 5.693 1.00 95.44 92 ARG A CA 1
ATOM 663 C C . ARG A 1 92 ? -5.819 1.589 5.769 1.00 95.44 92 ARG A C 1
ATOM 665 O O . ARG A 1 92 ? -4.755 1.275 6.301 1.00 95.44 92 ARG A O 1
ATOM 672 N N . SER A 1 93 ? -6.619 0.690 5.188 1.00 94.75 93 SER A N 1
ATOM 673 C CA . SER A 1 93 ? -6.240 -0.729 5.099 1.00 94.75 93 SER A CA 1
ATOM 674 C C . SER A 1 93 ? -4.998 -0.929 4.226 1.00 94.75 93 SER A C 1
ATOM 676 O O . SER A 1 93 ? -4.254 -1.889 4.400 1.00 94.75 93 SER A O 1
ATOM 678 N N . MET A 1 94 ? -4.695 0.019 3.335 1.00 96.81 94 MET A N 1
ATOM 679 C CA . MET A 1 94 ? -3.552 -0.061 2.431 1.00 96.81 94 MET A CA 1
ATOM 680 C C . MET A 1 94 ? -2.209 0.279 3.075 1.00 96.81 94 MET A C 1
ATOM 682 O O . MET A 1 94 ? -1.181 0.102 2.423 1.00 96.81 94 MET A O 1
ATOM 686 N N . VAL A 1 95 ? -2.171 0.712 4.341 1.00 95.88 95 VAL A N 1
ATOM 687 C CA . VAL A 1 95 ? -0.906 1.049 5.013 1.00 95.88 95 VAL A CA 1
ATOM 688 C C . VAL A 1 95 ? 0.080 -0.129 5.014 1.00 95.88 95 VAL A C 1
ATOM 690 O O . VAL A 1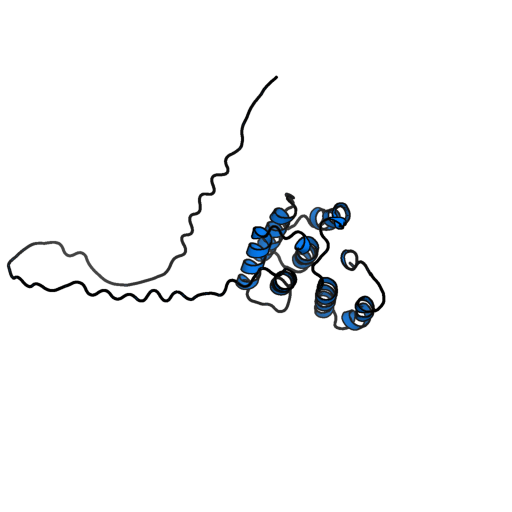 95 ? 1.192 0.069 4.520 1.00 95.88 95 VAL A O 1
ATOM 693 N N . PRO A 1 96 ? -0.269 -1.354 5.469 1.00 94.31 96 PRO A N 1
ATOM 694 C CA . PRO A 1 96 ? 0.687 -2.461 5.446 1.00 94.31 96 PRO A CA 1
ATOM 695 C C . PRO A 1 96 ? 1.166 -2.832 4.026 1.00 94.31 96 PRO A C 1
ATOM 697 O O . PRO A 1 96 ? 2.380 -2.874 3.820 1.00 94.31 96 PRO A O 1
ATOM 700 N N . PRO A 1 97 ? 0.292 -3.003 3.006 1.00 95.50 97 PRO A N 1
ATOM 701 C CA . PRO A 1 97 ? 0.741 -3.230 1.629 1.00 95.50 97 PRO A CA 1
ATOM 702 C C . PRO A 1 97 ? 1.662 -2.148 1.059 1.00 95.50 97 PRO A C 1
ATOM 704 O O . PRO A 1 97 ? 2.603 -2.466 0.334 1.00 95.50 97 PRO A O 1
ATOM 707 N N . LEU A 1 98 ? 1.400 -0.871 1.357 1.00 96.31 98 LEU A N 1
ATOM 708 C CA . LEU A 1 98 ? 2.202 0.244 0.854 1.00 96.31 98 LEU A CA 1
ATOM 709 C C . LEU A 1 98 ? 3.591 0.291 1.504 1.00 96.31 98 LEU A C 1
ATOM 711 O O . LEU A 1 98 ? 4.573 0.525 0.801 1.00 96.31 98 LEU A O 1
ATOM 715 N N . VAL A 1 99 ? 3.692 0.034 2.814 1.00 94.56 99 VAL A N 1
ATOM 716 C CA . VAL A 1 99 ? 4.987 -0.064 3.513 1.00 94.56 99 VAL A CA 1
ATOM 717 C C . VAL A 1 99 ? 5.818 -1.216 2.942 1.00 94.56 99 VAL A C 1
ATOM 719 O O . VAL A 1 99 ? 6.998 -1.037 2.636 1.00 94.56 99 VAL A O 1
ATOM 722 N N . GLU A 1 100 ? 5.200 -2.376 2.712 1.00 93.25 100 GLU A N 1
ATOM 723 C CA . GLU A 1 100 ? 5.872 -3.513 2.074 1.00 93.25 100 GLU A CA 1
ATOM 724 C C . GLU A 1 100 ? 6.290 -3.186 0.637 1.00 93.25 100 GLU A C 1
ATOM 726 O O . GLU A 1 100 ? 7.429 -3.426 0.244 1.00 93.25 100 GLU A O 1
ATOM 731 N N . ALA A 1 101 ? 5.414 -2.568 -0.157 1.00 93.12 101 ALA A N 1
ATOM 732 C CA . ALA A 1 101 ? 5.744 -2.149 -1.515 1.00 93.12 101 ALA A CA 1
ATOM 733 C C . ALA A 1 101 ? 6.944 -1.185 -1.542 1.00 93.12 101 ALA A C 1
ATOM 735 O O . ALA A 1 101 ? 7.842 -1.345 -2.372 1.00 93.12 101 ALA A O 1
ATOM 736 N N . LEU A 1 102 ? 7.006 -0.238 -0.600 1.00 92.94 102 LEU A N 1
ATOM 737 C CA . LEU A 1 102 ? 8.116 0.704 -0.464 1.00 92.94 102 LEU A CA 1
ATOM 738 C C . LEU A 1 102 ? 9.460 -0.011 -0.242 1.00 92.94 102 LEU A C 1
ATOM 740 O O . LEU A 1 102 ? 10.478 0.437 -0.766 1.00 92.94 102 LEU A O 1
ATOM 744 N N . LYS A 1 103 ? 9.487 -1.146 0.470 1.00 88.94 103 LYS A N 1
ATOM 745 C CA . LYS A 1 103 ? 10.706 -1.952 0.692 1.00 88.94 103 LYS A CA 1
ATOM 746 C C . LYS A 1 103 ? 11.311 -2.478 -0.611 1.00 88.94 103 LYS A C 1
ATOM 748 O O . LYS A 1 103 ? 12.532 -2.514 -0.751 1.00 88.94 103 LYS A O 1
ATOM 753 N N . TYR A 1 104 ? 10.467 -2.882 -1.560 1.00 87.31 104 TYR A N 1
ATOM 754 C CA . TYR A 1 104 ? 10.891 -3.581 -2.780 1.00 87.31 104 TYR A CA 1
ATOM 755 C C . TYR A 1 104 ? 10.928 -2.693 -4.027 1.00 87.31 104 TYR A C 1
ATOM 757 O O . TYR A 1 104 ? 11.454 -3.111 -5.060 1.00 87.31 104 TYR A O 1
ATOM 765 N N . MET A 1 105 ? 10.396 -1.471 -3.959 1.00 83.56 105 MET A N 1
ATOM 766 C CA . MET A 1 105 ? 10.452 -0.532 -5.076 1.00 83.56 105 MET A CA 1
ATOM 767 C C . MET A 1 105 ? 11.776 0.252 -5.083 1.00 83.56 105 MET A C 1
ATOM 769 O O . MET A 1 105 ? 12.088 0.942 -4.106 1.00 83.56 105 MET A O 1
ATOM 773 N N . PRO A 1 106 ? 12.558 0.191 -6.180 1.00 72.81 106 PRO A N 1
ATOM 774 C CA . PRO A 1 106 ? 13.775 0.986 -6.318 1.00 72.81 106 PRO A CA 1
ATOM 775 C C . PRO A 1 106 ? 13.450 2.487 -6.340 1.00 72.81 106 PRO A C 1
ATOM 777 O O . PRO A 1 106 ? 12.302 2.879 -6.549 1.00 72.81 106 PRO A O 1
ATOM 780 N N . SER A 1 107 ? 14.459 3.335 -6.129 1.00 78.56 107 SER A N 1
ATOM 781 C CA . SER A 1 107 ? 14.300 4.794 -6.150 1.00 78.56 107 SER A CA 1
ATOM 782 C C . SER A 1 107 ? 13.684 5.308 -7.460 1.00 78.56 107 SER A C 1
ATOM 784 O O . SER A 1 107 ? 13.829 4.706 -8.526 1.00 78.56 107 SER A O 1
ATOM 786 N N . GLY A 1 108 ? 12.990 6.445 -7.378 1.00 86.56 108 GLY A N 1
ATOM 787 C CA . GLY A 1 108 ? 12.371 7.114 -8.521 1.00 86.56 108 GLY A CA 1
ATOM 788 C C . GLY A 1 108 ? 10.885 7.398 -8.320 1.00 86.56 108 GLY A C 1
ATOM 789 O O . GLY A 1 108 ? 10.328 7.187 -7.244 1.00 86.56 108 GLY A O 1
ATOM 790 N N . ALA A 1 109 ? 10.233 7.856 -9.391 1.00 89.62 109 ALA A N 1
ATOM 791 C CA . ALA A 1 109 ? 8.875 8.400 -9.335 1.00 89.62 109 ALA A CA 1
ATOM 792 C C . ALA A 1 109 ? 7.840 7.439 -8.728 1.00 89.62 109 ALA A C 1
ATOM 794 O O . ALA A 1 109 ? 6.919 7.876 -8.049 1.00 89.62 109 ALA A O 1
ATOM 795 N N . LEU A 1 110 ? 7.975 6.128 -8.956 1.00 89.38 110 LEU A N 1
ATOM 796 C CA . LEU A 1 110 ? 7.029 5.160 -8.404 1.00 89.38 110 LEU A CA 1
ATOM 797 C C . LEU A 1 110 ? 7.177 5.015 -6.881 1.00 89.38 110 LEU A C 1
ATOM 799 O O . LEU A 1 110 ? 6.173 4.955 -6.178 1.00 89.38 110 LEU A O 1
ATOM 803 N N . ARG A 1 111 ? 8.410 5.022 -6.362 1.00 92.62 111 ARG A N 1
ATOM 804 C CA . ARG A 1 111 ? 8.680 4.999 -4.918 1.00 92.62 111 ARG A CA 1
ATOM 805 C C . ARG A 1 111 ? 8.141 6.257 -4.236 1.00 92.62 111 ARG A C 1
ATOM 807 O O . ARG A 1 111 ? 7.475 6.162 -3.208 1.00 92.62 111 ARG A O 1
ATOM 814 N N . GLU A 1 112 ? 8.344 7.417 -4.859 1.00 94.12 112 GLU A N 1
ATOM 815 C CA . GLU A 1 112 ? 7.788 8.692 -4.391 1.00 94.12 112 GLU A CA 1
ATOM 816 C C . GLU A 1 112 ? 6.249 8.679 -4.379 1.00 94.12 112 GLU A C 1
ATOM 818 O O . GLU A 1 112 ? 5.629 9.193 -3.445 1.00 94.12 112 GLU A O 1
ATOM 823 N N . GLN A 1 113 ? 5.611 8.045 -5.369 1.00 95.19 113 GLN A N 1
ATOM 824 C CA . GLN A 1 113 ? 4.154 7.871 -5.396 1.00 95.19 113 GLN A CA 1
ATOM 825 C C . GLN A 1 113 ? 3.655 6.965 -4.265 1.00 95.19 113 GLN A C 1
ATOM 827 O O . GLN A 1 113 ? 2.629 7.279 -3.665 1.00 95.19 113 GLN A O 1
ATOM 832 N N . VAL A 1 114 ? 4.377 5.890 -3.926 1.00 96.12 114 VAL A N 1
ATOM 833 C CA . VAL A 1 114 ? 4.045 5.051 -2.760 1.00 96.12 114 VAL A CA 1
ATOM 834 C C . VAL A 1 114 ? 4.136 5.859 -1.471 1.00 96.12 114 VAL A C 1
ATOM 836 O O . VAL A 1 114 ? 3.193 5.859 -0.684 1.00 96.12 114 VAL A O 1
ATOM 839 N N . ALA A 1 115 ? 5.229 6.600 -1.275 1.00 96.06 115 ALA A N 1
ATOM 840 C CA . ALA A 1 115 ? 5.388 7.458 -0.104 1.00 96.06 115 ALA A CA 1
ATOM 841 C C . ALA A 1 115 ? 4.316 8.559 -0.044 1.00 96.06 115 ALA A C 1
ATOM 843 O O . ALA A 1 115 ? 3.823 8.887 1.029 1.00 96.06 115 ALA A O 1
ATOM 844 N N . THR A 1 116 ? 3.910 9.104 -1.193 1.00 97.00 116 THR A N 1
ATOM 845 C CA . THR A 1 116 ? 2.798 10.061 -1.274 1.00 97.00 116 THR A CA 1
ATOM 846 C C . THR A 1 116 ? 1.491 9.422 -0.831 1.00 97.00 116 THR A C 1
ATOM 848 O O . THR A 1 116 ? 0.839 9.964 0.053 1.00 97.00 116 THR A O 1
ATOM 851 N N . ALA A 1 117 ? 1.140 8.249 -1.364 1.00 97.75 117 ALA A N 1
ATOM 852 C CA . ALA A 1 117 ? -0.060 7.532 -0.944 1.00 97.75 117 ALA A CA 1
ATOM 853 C C . ALA A 1 117 ? -0.042 7.226 0.562 1.00 97.75 117 ALA A C 1
ATOM 855 O O . ALA A 1 117 ? -1.050 7.433 1.231 1.00 97.75 117 ALA A O 1
ATOM 856 N N . LEU A 1 118 ? 1.111 6.820 1.111 1.00 97.00 118 LEU A N 1
ATOM 857 C CA . LEU A 1 118 ? 1.287 6.616 2.549 1.00 97.00 118 LEU A CA 1
ATOM 858 C C . LEU A 1 118 ? 1.004 7.889 3.351 1.00 97.00 118 LEU A C 1
ATOM 860 O O . LEU A 1 118 ? 0.240 7.832 4.312 1.00 97.00 118 LEU A O 1
ATOM 864 N N . ARG A 1 119 ? 1.563 9.040 2.965 1.00 97.38 119 ARG A N 1
ATOM 865 C CA . ARG A 1 119 ? 1.287 10.317 3.646 1.00 97.38 119 ARG A CA 1
ATOM 866 C C . ARG A 1 119 ? -0.193 10.691 3.600 1.00 97.38 119 ARG A C 1
ATOM 868 O O . ARG A 1 119 ? -0.727 11.114 4.617 1.00 97.38 119 ARG A O 1
ATOM 875 N N . GLU A 1 120 ? -0.862 10.483 2.469 1.00 97.50 120 GLU A N 1
ATOM 876 C CA . GLU A 1 120 ? -2.291 10.793 2.327 1.00 97.50 120 GLU A CA 1
ATOM 877 C C . GLU A 1 120 ? -3.173 9.910 3.225 1.00 97.50 120 GLU A C 1
ATOM 879 O O . GLU A 1 120 ? -4.089 10.413 3.870 1.00 97.50 120 GLU A O 1
ATOM 884 N N . VAL A 1 121 ? -2.891 8.604 3.327 1.00 96.50 121 VAL A N 1
ATOM 885 C CA . VAL A 1 121 ? -3.726 7.699 4.143 1.00 96.50 121 VAL A CA 1
ATOM 886 C C . VAL A 1 121 ? -3.384 7.732 5.640 1.00 96.50 121 VAL A C 1
ATOM 888 O O . VAL A 1 121 ? -4.239 7.405 6.464 1.00 96.50 121 VAL A O 1
ATOM 891 N N . THR A 1 122 ? -2.161 8.133 6.009 1.00 94.81 122 THR A N 1
ATOM 892 C CA . THR A 1 122 ? -1.674 8.155 7.409 1.00 94.81 122 THR A CA 1
ATOM 893 C C . THR A 1 122 ? -1.573 9.548 8.030 1.00 94.81 122 THR A C 1
ATOM 895 O O . THR A 1 122 ? -1.322 9.664 9.233 1.00 94.81 122 THR A O 1
ATOM 898 N N . GLU A 1 123 ? -1.706 10.600 7.219 1.00 94.44 123 GLU A N 1
ATOM 899 C CA . GLU A 1 123 ? -1.480 12.004 7.593 1.00 94.44 123 GLU A CA 1
ATOM 900 C C . GLU A 1 123 ? -0.057 12.279 8.131 1.00 94.44 123 GLU A C 1
ATOM 902 O O . GLU A 1 123 ? 0.189 13.288 8.794 1.00 94.44 123 GLU A O 1
ATOM 907 N N . GLN A 1 124 ? 0.902 11.384 7.862 1.00 95.06 124 GLN A N 1
ATOM 908 C CA . GLN A 1 124 ? 2.305 11.559 8.243 1.00 95.06 124 GLN A CA 1
ATOM 909 C C . GLN A 1 124 ? 3.073 12.413 7.228 1.00 95.06 124 GLN A C 1
ATOM 911 O O . GLN A 1 124 ? 2.633 12.643 6.103 1.00 95.06 124 GLN A O 1
ATOM 916 N N . SER A 1 125 ? 4.269 12.858 7.616 1.00 94.81 125 SER A N 1
ATOM 917 C CA . SER A 1 125 ? 5.157 13.679 6.782 1.00 94.81 125 SER A CA 1
ATOM 918 C C . SER A 1 125 ? 6.499 13.011 6.462 1.00 94.81 125 SER A C 1
ATOM 920 O O . SER A 1 125 ? 7.441 13.706 6.086 1.00 94.81 125 SER A O 1
ATOM 922 N N . TYR A 1 126 ? 6.608 11.692 6.634 1.00 95.06 126 TYR A N 1
ATOM 923 C CA . TYR A 1 126 ? 7.830 10.941 6.337 1.00 95.06 126 TYR A CA 1
ATOM 924 C C . TYR A 1 126 ? 8.142 10.964 4.826 1.00 95.06 126 TYR A C 1
ATOM 926 O O . TYR A 1 126 ? 7.243 10.939 3.968 1.00 95.06 126 TYR A O 1
ATOM 934 N N . THR A 1 127 ? 9.427 11.050 4.489 1.00 92.38 127 THR A N 1
ATOM 935 C CA . THR A 1 127 ? 9.930 10.994 3.107 1.00 92.38 127 THR A CA 1
ATOM 936 C C . THR A 1 127 ? 10.015 9.545 2.620 1.00 92.38 127 THR A C 1
ATOM 938 O O . THR A 1 127 ? 9.792 8.608 3.379 1.00 92.38 127 THR A O 1
ATOM 941 N N . ASP A 1 128 ? 10.269 9.317 1.332 1.00 88.75 128 ASP A N 1
ATOM 942 C CA . ASP A 1 128 ? 10.320 7.969 0.743 1.00 88.75 128 ASP A CA 1
ATOM 943 C C . ASP A 1 128 ? 11.554 7.142 1.161 1.00 88.75 128 ASP A C 1
ATOM 945 O O . ASP A 1 128 ? 11.596 5.924 0.950 1.00 88.75 128 ASP A O 1
ATOM 949 N N . ASP A 1 129 ? 12.550 7.788 1.762 1.00 90.38 129 ASP A N 1
ATOM 950 C CA . ASP A 1 129 ? 13.756 7.197 2.343 1.00 90.38 129 ASP A CA 1
ATOM 951 C C . ASP A 1 129 ? 13.717 7.075 3.879 1.00 90.38 129 ASP A C 1
ATOM 953 O O . ASP A 1 129 ? 14.588 6.420 4.455 1.00 90.38 129 ASP A O 1
ATOM 957 N N . ASP A 1 130 ? 12.686 7.610 4.541 1.00 92.62 130 ASP A N 1
ATOM 958 C CA . ASP A 1 130 ? 12.477 7.491 5.990 1.00 92.62 130 ASP A CA 1
ATOM 959 C C . ASP A 1 130 ? 11.881 6.122 6.358 1.00 92.62 130 ASP A C 1
ATOM 961 O O . ASP A 1 130 ? 10.708 5.956 6.702 1.00 92.62 130 ASP A O 1
ATOM 965 N N . TRP A 1 131 ? 12.710 5.091 6.213 1.00 90.62 131 TRP A N 1
ATOM 966 C CA . TRP A 1 131 ? 12.319 3.707 6.467 1.00 90.62 131 TRP A CA 1
ATOM 967 C C . TRP A 1 131 ? 11.977 3.439 7.939 1.00 90.62 131 TRP A C 1
ATOM 969 O O . TRP A 1 131 ? 11.081 2.646 8.232 1.00 90.62 131 TRP A O 1
ATOM 979 N N . GLU A 1 132 ? 12.668 4.102 8.865 1.00 91.19 132 GLU A N 1
ATOM 980 C CA . GLU A 1 132 ? 12.400 3.992 10.302 1.00 91.19 132 GLU A CA 1
ATOM 981 C C . GLU A 1 132 ? 10.987 4.497 10.619 1.00 91.19 132 GLU A C 1
ATOM 983 O O . GLU A 1 132 ? 10.180 3.759 11.190 1.00 91.19 132 GLU A O 1
ATOM 988 N N . GLY A 1 133 ? 10.630 5.692 10.134 1.00 92.88 133 GLY A N 1
ATOM 989 C CA . GLY A 1 133 ? 9.283 6.238 10.279 1.00 92.88 133 GLY A CA 1
ATOM 990 C C . GLY A 1 133 ? 8.209 5.313 9.705 1.00 92.88 133 GLY A C 1
ATOM 991 O O . GLY A 1 133 ? 7.226 4.999 10.386 1.00 92.88 133 GLY A O 1
ATOM 992 N N . TRP A 1 134 ? 8.413 4.812 8.481 1.00 91.69 134 TRP A N 1
ATOM 993 C CA . TRP A 1 134 ? 7.429 3.955 7.813 1.00 91.69 134 TRP A CA 1
ATOM 994 C C . TRP A 1 134 ? 7.257 2.564 8.427 1.00 91.69 134 TRP A C 1
ATOM 996 O O . TRP A 1 134 ? 6.186 1.979 8.273 1.00 91.69 134 TRP A O 1
ATOM 1006 N N . THR A 1 135 ? 8.252 2.035 9.141 1.00 88.75 135 THR A N 1
ATOM 1007 C CA . THR A 1 135 ? 8.158 0.707 9.774 1.00 88.75 135 THR A CA 1
ATOM 1008 C C . THR A 1 135 ? 7.677 0.750 11.216 1.00 88.75 135 THR A C 1
ATOM 1010 O O . THR A 1 135 ? 6.938 -0.139 11.638 1.00 88.75 135 THR A O 1
ATOM 1013 N N . GLU A 1 136 ? 8.028 1.785 11.978 1.00 90.06 136 GLU A N 1
ATOM 1014 C CA . GLU A 1 136 ? 7.592 1.884 13.372 1.00 90.06 136 GLU A CA 1
ATOM 1015 C C . GLU A 1 136 ? 6.143 2.349 13.513 1.00 90.06 136 GLU A C 1
ATOM 1017 O O . GLU A 1 136 ? 5.420 1.922 14.420 1.00 90.06 136 GLU A O 1
ATOM 1022 N N . TRP A 1 137 ? 5.713 3.269 12.647 1.00 89.69 137 TRP A N 1
ATOM 1023 C CA . TRP A 1 137 ? 4.400 3.889 12.770 1.00 89.69 137 TRP A CA 1
ATOM 1024 C C . TRP A 1 137 ? 3.241 2.880 12.704 1.00 89.69 137 TRP A C 1
ATOM 1026 O O . TRP A 1 137 ? 2.371 2.961 13.579 1.00 89.69 137 TRP A O 1
ATOM 1036 N N . PRO A 1 138 ? 3.216 1.898 11.777 1.00 86.12 138 PRO A N 1
ATOM 1037 C CA . PRO A 1 138 ? 2.154 0.894 11.735 1.00 86.12 138 PRO A CA 1
ATOM 1038 C C . PRO A 1 138 ? 2.041 0.087 13.032 1.00 86.12 138 PRO A C 1
ATOM 1040 O O . PRO A 1 138 ? 0.931 -0.131 13.515 1.00 86.12 138 PRO A O 1
ATOM 1043 N N . GLY A 1 139 ? 3.168 -0.276 13.657 1.00 83.44 139 GLY A N 1
ATOM 1044 C CA . GLY A 1 139 ? 3.179 -1.012 14.927 1.00 83.44 139 GLY A CA 1
ATOM 1045 C C . GLY A 1 139 ? 2.510 -0.247 16.075 1.00 83.44 139 GLY A C 1
ATOM 1046 O O . GLY A 1 139 ? 1.844 -0.846 16.916 1.00 83.44 139 GLY A O 1
ATOM 1047 N N . ARG A 1 140 ? 2.607 1.090 16.078 1.00 86.56 140 ARG A N 1
ATOM 1048 C CA . ARG A 1 140 ? 1.948 1.960 17.071 1.00 86.56 140 ARG A CA 1
ATOM 1049 C C . ARG A 1 140 ? 0.471 2.249 16.772 1.00 86.56 140 ARG A C 1
ATOM 1051 O O . ARG A 1 140 ? -0.226 2.732 17.659 1.00 86.56 140 ARG A O 1
ATOM 1058 N N . ASN A 1 141 ? -0.006 1.985 15.552 1.00 86.31 141 ASN A N 1
ATOM 1059 C CA . ASN A 1 141 ? -1.327 2.421 15.066 1.00 86.31 141 ASN A CA 1
ATOM 1060 C C . ASN A 1 141 ? -2.188 1.278 14.497 1.00 86.31 141 ASN A C 1
ATOM 1062 O O . ASN A 1 141 ? -3.193 1.516 13.821 1.00 86.31 141 ASN A O 1
ATOM 1066 N N . ARG A 1 142 ? -1.809 0.030 14.769 1.00 75.56 142 ARG A N 1
ATOM 1067 C CA . ARG A 1 142 ? -2.314 -1.168 14.094 1.00 75.56 142 ARG A CA 1
ATOM 1068 C C . ARG A 1 142 ? -3.831 -1.358 14.134 1.00 75.56 142 ARG A C 1
ATOM 1070 O O . ARG A 1 142 ? -4.410 -1.723 13.118 1.00 75.56 142 ARG A O 1
ATOM 1077 N N . GLU A 1 143 ? -4.482 -1.056 15.257 1.00 76.31 143 GLU A N 1
ATOM 1078 C CA . GLU A 1 143 ? -5.933 -1.262 15.443 1.00 76.31 143 GLU A CA 1
ATOM 1079 C C . GLU A 1 143 ? -6.809 -0.479 14.449 1.00 76.31 143 GLU A C 1
ATOM 1081 O O . GLU A 1 143 ? -7.975 -0.806 14.256 1.00 76.31 143 GLU A O 1
ATOM 1086 N N . SER A 1 144 ? -6.261 0.554 13.803 1.00 79.69 144 SER A N 1
ATOM 1087 C CA . SER A 1 144 ? -6.986 1.384 12.829 1.00 79.69 144 SER A CA 1
ATOM 1088 C C . SER A 1 144 ? -6.598 1.124 11.368 1.00 79.69 144 SER A C 1
ATOM 1090 O O . SER A 1 144 ? -7.080 1.825 10.479 1.00 79.69 144 SER A O 1
ATOM 1092 N N . HIS A 1 145 ? -5.749 0.120 11.118 1.00 83.88 145 HIS A N 1
ATOM 1093 C CA . HIS A 1 145 ? -5.143 -0.153 9.810 1.00 83.88 145 HIS A CA 1
ATOM 1094 C C . HIS A 1 145 ? -5.058 -1.660 9.526 1.00 83.88 145 HIS A C 1
ATOM 1096 O O . HIS A 1 145 ? -4.034 -2.153 9.047 1.00 83.88 145 HIS A O 1
ATOM 1102 N N . GLU A 1 146 ? -6.118 -2.409 9.849 1.00 88.88 146 GLU A N 1
ATOM 1103 C CA . GLU A 1 146 ? -6.200 -3.819 9.459 1.00 88.88 146 GLU A CA 1
ATOM 1104 C C . GLU A 1 146 ? -6.108 -3.941 7.929 1.00 88.88 146 GLU A C 1
ATOM 1106 O O . GLU A 1 146 ? -6.805 -3.213 7.215 1.00 88.88 146 GLU A O 1
ATOM 1111 N N . PRO A 1 147 ? -5.231 -4.817 7.409 1.00 92.69 147 PRO A N 1
ATOM 1112 C CA . PRO A 1 147 ? -5.003 -4.905 5.978 1.00 92.69 147 PRO A CA 1
ATOM 1113 C C . PRO A 1 147 ? -6.180 -5.580 5.254 1.00 92.69 147 PRO A C 1
ATOM 1115 O O . PRO A 1 147 ? -7.014 -6.228 5.895 1.00 92.69 147 PRO A O 1
ATOM 1118 N N . PRO A 1 148 ? -6.244 -5.492 3.910 1.00 94.69 148 PRO A N 1
ATOM 1119 C CA . PRO A 1 148 ? -7.281 -6.158 3.136 1.00 94.69 148 PRO A CA 1
ATOM 1120 C C . PRO A 1 148 ? -7.307 -7.672 3.410 1.00 94.69 148 PRO A C 1
ATOM 1122 O O . PRO A 1 148 ? -6.252 -8.260 3.668 1.00 94.69 148 PRO A O 1
ATOM 1125 N N . PRO A 1 149 ? -8.472 -8.343 3.310 1.00 92.38 149 PRO A N 1
ATOM 1126 C CA . PRO A 1 149 ? -8.604 -9.765 3.642 1.00 92.38 149 PRO A CA 1
ATOM 1127 C C . PRO A 1 149 ? -7.607 -10.692 2.931 1.00 92.38 149 PRO A C 1
ATOM 1129 O O . PRO A 1 149 ? -7.205 -11.713 3.486 1.00 92.38 149 PRO A O 1
ATOM 1132 N N . GLU A 1 150 ? -7.178 -10.349 1.713 1.00 93.69 150 GLU A N 1
ATOM 1133 C CA . GLU A 1 150 ? -6.223 -11.157 0.948 1.00 93.69 150 GLU A CA 1
ATOM 1134 C C . GLU A 1 150 ? -4.751 -10.871 1.283 1.00 93.69 150 GLU A C 1
ATOM 1136 O O . GLU A 1 150 ? -3.861 -11.480 0.688 1.00 93.69 150 GLU A O 1
ATOM 1141 N N . TYR A 1 151 ? -4.458 -9.979 2.234 1.00 92.75 151 TYR A N 1
ATOM 1142 C CA . TYR A 1 151 ? -3.094 -9.530 2.530 1.00 92.75 151 TYR A CA 1
ATOM 1143 C C . TYR A 1 151 ? -2.145 -10.669 2.889 1.00 92.75 151 TYR A C 1
ATOM 1145 O O . TYR A 1 151 ? -0.995 -10.681 2.460 1.00 92.75 151 TYR A O 1
ATOM 1153 N N . VAL A 1 152 ? -2.627 -11.670 3.627 1.00 90.88 152 VAL A N 1
ATOM 1154 C CA . VAL A 1 152 ? -1.833 -12.859 3.960 1.00 90.88 152 VAL A CA 1
ATOM 1155 C C . VAL A 1 152 ? -1.381 -13.581 2.691 1.00 90.88 152 VAL A C 1
ATOM 1157 O O . VAL A 1 152 ? -0.198 -13.882 2.533 1.00 90.88 152 VAL A O 1
ATOM 1160 N N . LYS A 1 153 ? -2.306 -13.813 1.753 1.00 91.69 153 LYS A N 1
ATOM 1161 C CA . LYS A 1 153 ? -1.992 -14.427 0.461 1.00 91.69 153 LYS A CA 1
ATOM 1162 C C . LYS A 1 153 ? -1.039 -13.542 -0.346 1.00 91.69 153 LYS A C 1
ATOM 1164 O O . LYS A 1 153 ? -0.052 -14.042 -0.877 1.00 91.69 153 LYS A O 1
ATOM 1169 N N . TRP A 1 154 ? -1.318 -12.245 -0.403 1.00 93.31 154 TRP A N 1
ATOM 1170 C CA . TRP A 1 154 ? -0.486 -11.258 -1.084 1.00 93.31 154 TRP A CA 1
ATOM 1171 C C . TRP A 1 154 ? 0.951 -11.252 -0.553 1.00 93.31 154 TRP A C 1
ATOM 1173 O O . TRP A 1 154 ? 1.895 -11.309 -1.336 1.00 93.31 154 TRP A O 1
ATOM 1183 N N . LYS A 1 155 ? 1.138 -11.293 0.771 1.00 92.00 155 LYS A N 1
ATOM 1184 C CA . LYS A 1 155 ? 2.458 -11.338 1.411 1.00 92.00 155 LYS A CA 1
ATOM 1185 C C . LYS A 1 155 ? 3.168 -12.669 1.174 1.00 92.00 155 LYS A C 1
ATOM 1187 O O . LYS A 1 155 ? 4.374 -12.679 0.963 1.00 92.00 155 LYS A O 1
ATOM 1192 N N . ILE A 1 156 ? 2.451 -13.793 1.140 1.00 91.38 156 ILE A N 1
ATOM 1193 C CA . ILE A 1 156 ? 3.039 -15.086 0.750 1.00 91.38 156 ILE A CA 1
ATOM 1194 C C . ILE A 1 156 ? 3.560 -15.029 -0.690 1.00 91.38 156 ILE A C 1
ATOM 1196 O O . ILE A 1 156 ? 4.691 -15.449 -0.941 1.00 91.38 156 ILE A O 1
ATOM 1200 N N . ASP A 1 157 ? 2.784 -14.463 -1.614 1.00 91.75 157 ASP A N 1
ATOM 1201 C CA . ASP A 1 157 ? 3.195 -14.291 -3.010 1.00 91.75 157 ASP A CA 1
ATOM 1202 C C . ASP A 1 157 ? 4.356 -13.272 -3.125 1.00 91.75 157 ASP A C 1
ATOM 1204 O O . ASP A 1 157 ? 5.256 -13.439 -3.959 1.00 91.75 157 ASP A O 1
ATOM 1208 N N . LEU A 1 158 ? 4.401 -12.263 -2.238 1.00 91.25 158 LEU A N 1
ATOM 1209 C CA . LEU A 1 158 ? 5.535 -11.342 -2.069 1.00 91.25 158 LEU A CA 1
ATOM 1210 C C . LEU A 1 158 ? 6.776 -12.025 -1.471 1.00 91.25 158 LEU A C 1
ATOM 1212 O O . LEU A 1 158 ? 7.900 -11.583 -1.640 1.00 91.25 158 LEU A O 1
ATOM 1216 N N . MET A 1 159 ? 6.643 -13.123 -0.750 1.00 91.12 159 MET A N 1
ATOM 1217 C CA . MET A 1 159 ? 7.827 -13.855 -0.296 1.00 91.12 159 MET A CA 1
ATOM 1218 C C . MET A 1 159 ? 8.262 -14.867 -1.362 1.00 91.12 159 MET A C 1
ATOM 1220 O O . MET A 1 159 ? 9.453 -15.082 -1.579 1.00 91.12 159 MET A O 1
ATOM 1224 N N . ALA A 1 160 ? 7.310 -15.416 -2.122 1.00 91.12 160 ALA A N 1
ATOM 1225 C CA . ALA A 1 160 ? 7.562 -16.349 -3.218 1.00 91.12 160 ALA A CA 1
ATOM 1226 C C . ALA A 1 160 ? 8.466 -15.777 -4.318 1.00 91.12 160 ALA A C 1
ATOM 1228 O O . ALA A 1 160 ? 9.283 -16.509 -4.878 1.00 91.12 160 ALA A O 1
ATOM 1229 N N . GLY A 1 161 ? 8.329 -14.482 -4.624 1.00 88.06 161 GLY A N 1
ATOM 1230 C CA . GLY A 1 161 ? 9.184 -13.808 -5.605 1.00 88.06 161 GLY A CA 1
ATOM 1231 C C . GLY A 1 161 ? 10.638 -13.637 -5.151 1.00 88.06 161 GLY A C 1
ATOM 1232 O O . GLY A 1 161 ? 11.516 -13.521 -6.002 1.00 88.06 161 GLY A O 1
ATOM 1233 N N . LEU A 1 162 ? 10.910 -13.678 -3.840 1.00 88.00 162 LEU A N 1
ATOM 1234 C CA . LEU A 1 162 ? 12.272 -13.659 -3.293 1.00 88.00 162 LEU A CA 1
ATOM 1235 C C . LEU A 1 162 ? 12.896 -15.057 -3.300 1.00 88.00 162 LEU A C 1
ATOM 1237 O O . LEU A 1 162 ? 14.045 -15.228 -3.704 1.00 88.00 162 LEU A O 1
ATOM 1241 N N . ASP A 1 163 ? 12.142 -16.063 -2.850 1.00 90.75 163 ASP A N 1
ATOM 1242 C CA . ASP A 1 163 ? 12.575 -17.459 -2.850 1.00 90.75 163 ASP A CA 1
ATOM 1243 C C . ASP A 1 163 ? 11.376 -18.414 -2.938 1.00 90.75 163 ASP A C 1
ATOM 1245 O O . ASP A 1 163 ? 10.439 -18.374 -2.137 1.00 90.75 163 ASP A O 1
ATOM 1249 N N . SER A 1 164 ? 11.457 -19.362 -3.872 1.00 90.94 164 SER A N 1
ATOM 1250 C CA . SER A 1 164 ? 10.439 -20.398 -4.105 1.00 90.94 164 SER A CA 1
ATOM 1251 C C . SER A 1 164 ? 10.119 -21.293 -2.893 1.00 90.94 164 SER A C 1
ATOM 1253 O O . SER A 1 164 ? 9.135 -22.037 -2.910 1.00 90.94 164 SER A O 1
ATOM 1255 N N . ARG A 1 165 ? 10.945 -21.273 -1.840 1.00 92.38 165 ARG A N 1
ATOM 1256 C CA . ARG A 1 165 ? 10.736 -22.035 -0.602 1.00 92.38 165 ARG A CA 1
ATOM 1257 C C . ARG A 1 165 ? 9.771 -21.352 0.362 1.00 92.38 165 ARG A C 1
ATOM 1259 O O . ARG A 1 165 ? 9.146 -22.062 1.148 1.00 92.38 165 ARG A O 1
ATOM 1266 N N . PHE A 1 166 ? 9.609 -20.029 0.301 1.00 90.38 166 PHE A N 1
ATOM 1267 C CA . PHE A 1 166 ? 8.745 -19.298 1.233 1.00 90.38 166 PHE A CA 1
ATOM 1268 C C . PHE A 1 166 ? 7.287 -19.770 1.230 1.00 90.38 166 PHE A C 1
ATOM 1270 O O . PHE A 1 166 ? 6.763 -20.001 2.319 1.00 90.38 166 PHE A O 1
ATOM 1277 N N . PRO A 1 167 ? 6.639 -20.037 0.079 1.00 87.31 167 PRO A N 1
ATOM 1278 C CA . PRO A 1 167 ? 5.282 -20.578 0.075 1.00 87.31 167 PRO A CA 1
ATOM 1279 C C . PRO A 1 167 ? 5.160 -21.880 0.862 1.00 87.31 167 PRO A C 1
ATOM 1281 O O . PRO A 1 167 ? 4.202 -22.059 1.605 1.00 87.31 167 PRO A O 1
ATOM 1284 N N . LYS A 1 168 ? 6.155 -22.774 0.780 1.00 86.00 168 LYS A N 1
ATOM 1285 C CA . LYS A 1 168 ? 6.136 -24.050 1.517 1.00 86.00 168 LYS A CA 1
ATOM 1286 C C . LYS A 1 168 ? 6.165 -23.839 3.030 1.00 86.00 168 LYS A C 1
ATOM 1288 O O . LYS A 1 168 ? 5.559 -24.612 3.760 1.00 86.00 168 LYS A O 1
ATOM 1293 N N . PHE A 1 169 ? 6.878 -22.810 3.482 1.00 84.62 169 PHE A N 1
ATOM 1294 C CA . PHE A 1 169 ? 6.988 -22.459 4.894 1.00 84.62 169 PHE A CA 1
ATOM 1295 C C . PHE A 1 169 ? 5.762 -21.687 5.405 1.00 84.62 169 PHE A C 1
ATOM 1297 O O . PHE A 1 169 ? 5.336 -21.908 6.533 1.00 84.62 169 PHE A O 1
ATOM 1304 N N . LEU A 1 170 ? 5.182 -20.811 4.579 1.00 86.00 170 LEU A N 1
ATOM 1305 C CA . LEU A 1 170 ? 4.142 -19.866 4.995 1.00 86.00 170 LEU A CA 1
ATOM 1306 C C . LEU A 1 170 ? 2.707 -20.326 4.702 1.00 86.00 170 LEU A C 1
ATOM 1308 O O . LEU A 1 170 ? 1.786 -19.800 5.313 1.00 86.00 170 LEU A O 1
ATOM 1312 N N . THR A 1 171 ? 2.486 -21.318 3.829 1.00 80.62 171 THR A N 1
ATOM 1313 C CA . THR A 1 171 ? 1.135 -21.856 3.543 1.00 80.62 171 THR A CA 1
ATOM 1314 C C . THR A 1 171 ? 0.352 -22.247 4.807 1.00 80.62 171 THR A C 1
ATOM 1316 O O . THR A 1 171 ? -0.823 -21.898 4.880 1.00 80.62 171 THR A O 1
ATOM 1319 N N . PRO A 1 172 ? 0.953 -22.870 5.846 1.00 81.44 172 PRO A N 1
ATOM 1320 C CA . PRO A 1 172 ? 0.236 -23.156 7.092 1.00 81.44 172 PRO A CA 1
ATOM 1321 C C . PRO A 1 172 ? -0.357 -21.923 7.796 1.00 81.44 172 PRO A C 1
ATOM 1323 O O . PRO A 1 172 ? -1.307 -22.071 8.563 1.00 81.44 172 PRO A O 1
ATOM 1326 N N . ALA A 1 173 ? 0.155 -20.712 7.535 1.00 74.62 173 ALA A N 1
ATOM 1327 C CA . ALA A 1 173 ? -0.409 -19.465 8.059 1.00 74.62 173 ALA A CA 1
ATOM 1328 C C . ALA A 1 173 ? -1.810 -19.159 7.499 1.00 74.62 173 ALA A C 1
ATOM 1330 O O . ALA A 1 173 ? -2.552 -18.401 8.111 1.00 74.62 173 ALA A O 1
ATOM 1331 N N . LEU A 1 174 ? -2.195 -19.768 6.372 1.00 71.44 174 LEU A N 1
ATOM 1332 C CA . LEU A 1 174 ? -3.559 -19.700 5.840 1.00 71.44 174 LEU A CA 1
ATOM 1333 C C . LEU A 1 174 ? -4.531 -20.625 6.593 1.00 71.44 174 LEU A C 1
ATOM 1335 O O . LEU A 1 174 ? -5.739 -20.423 6.510 1.00 71.44 174 LEU A O 1
ATOM 1339 N N . GLU A 1 175 ? -4.022 -21.643 7.297 1.00 67.62 175 GLU A N 1
ATOM 1340 C CA . GLU A 1 175 ? -4.834 -22.732 7.858 1.00 67.62 175 GLU A CA 1
ATOM 1341 C C . GLU A 1 175 ? -4.905 -22.728 9.395 1.00 67.62 175 GLU A C 1
ATOM 1343 O O . GLU A 1 175 ? -5.964 -23.025 9.947 1.00 67.62 175 GLU A O 1
ATOM 1348 N N . TYR A 1 176 ? -3.809 -22.414 10.103 1.00 53.97 176 TYR A N 1
ATOM 1349 C CA . TYR A 1 176 ? -3.688 -22.781 11.528 1.00 53.97 176 TYR A CA 1
ATOM 1350 C C . TYR A 1 176 ? -3.308 -21.667 12.495 1.00 53.97 176 TYR A C 1
ATOM 1352 O O . TYR A 1 176 ? -3.191 -21.938 13.690 1.00 53.97 176 TYR A O 1
ATOM 1360 N N . SER A 1 177 ? -3.102 -20.428 12.049 1.00 50.81 177 SER A N 1
ATOM 1361 C CA . SER A 1 177 ? -2.716 -19.383 12.993 1.00 50.81 177 SER A CA 1
ATOM 1362 C C . SER A 1 177 ? -3.075 -17.986 12.500 1.00 50.81 177 SER A C 1
ATOM 1364 O O . SER A 1 177 ? -2.788 -17.669 11.347 1.00 50.81 177 SER A O 1
ATOM 1366 N N . PRO A 1 178 ? -3.581 -17.105 13.385 1.00 57.97 178 PRO A N 1
ATOM 1367 C CA . PRO A 1 178 ? -3.527 -15.666 13.180 1.00 57.97 178 PRO A CA 1
ATOM 1368 C C . PRO A 1 178 ? -2.069 -15.219 13.373 1.00 57.97 178 PRO A C 1
ATOM 1370 O O . PRO A 1 178 ? -1.750 -14.493 14.310 1.00 57.97 178 PRO A O 1
ATOM 1373 N N . ILE A 1 179 ? -1.140 -15.742 12.556 1.00 52.19 179 ILE A N 1
ATOM 1374 C CA . ILE A 1 179 ? 0.198 -15.154 12.494 1.00 52.19 179 ILE A CA 1
ATOM 1375 C C . ILE A 1 179 ? -0.036 -13.744 12.002 1.00 52.19 179 ILE A C 1
ATOM 1377 O O . ILE A 1 179 ? -0.559 -13.536 10.906 1.00 52.19 179 ILE A O 1
ATOM 1381 N N . ASP A 1 180 ? 0.343 -12.791 12.834 1.00 56.25 180 ASP A N 1
ATOM 1382 C CA . ASP A 1 180 ? 0.387 -11.411 12.432 1.00 56.25 180 ASP A CA 1
ATOM 1383 C C . ASP A 1 180 ? 1.527 -11.216 11.434 1.00 56.25 180 ASP A C 1
ATOM 1385 O O . ASP A 1 180 ? 2.652 -10.853 11.762 1.00 56.25 180 ASP A O 1
ATOM 1389 N N . LEU A 1 181 ? 1.235 -11.526 10.177 1.00 58.00 181 LEU A N 1
ATOM 1390 C CA . LEU A 1 181 ? 2.179 -11.373 9.090 1.00 58.00 181 LEU A CA 1
ATOM 1391 C C . LEU A 1 181 ? 2.649 -9.931 8.856 1.00 58.00 181 LEU A C 1
ATOM 1393 O O . LEU A 1 181 ? 3.744 -9.815 8.318 1.00 58.00 181 LEU A O 1
ATOM 1397 N N . PRO A 1 182 ? 1.955 -8.847 9.258 1.00 55.22 182 PRO A N 1
ATOM 1398 C CA . PRO A 1 182 ? 2.559 -7.517 9.358 1.00 55.22 182 PRO A CA 1
ATOM 1399 C C . PRO A 1 182 ? 3.926 -7.474 10.062 1.00 55.22 182 PRO A C 1
ATOM 1401 O O . PRO A 1 182 ? 4.772 -6.687 9.656 1.00 55.22 182 PRO A O 1
ATOM 1404 N N . GLU A 1 183 ? 4.184 -8.350 11.038 1.00 52.56 183 GLU A N 1
ATOM 1405 C CA . GLU A 1 183 ? 5.438 -8.383 11.810 1.00 52.56 183 GLU A CA 1
ATOM 1406 C C . GLU A 1 183 ? 6.489 -9.374 11.270 1.00 52.56 183 GLU A C 1
ATOM 1408 O O . GLU A 1 183 ? 7.600 -9.453 11.794 1.00 52.56 183 GLU A O 1
ATOM 1413 N N . VAL A 1 184 ? 6.183 -10.142 10.217 1.00 51.91 184 VAL A N 1
ATOM 1414 C CA . VAL A 1 184 ? 7.148 -11.093 9.635 1.00 51.91 184 VAL A CA 1
ATOM 1415 C C . VAL A 1 184 ? 8.086 -10.364 8.666 1.00 51.91 184 VAL A C 1
ATOM 1417 O O . VAL A 1 184 ? 7.665 -9.949 7.584 1.00 51.91 184 VAL A O 1
ATOM 1420 N N . VAL A 1 185 ? 9.340 -10.197 9.101 1.00 47.25 185 VAL A N 1
ATOM 1421 C CA . VAL A 1 185 ? 10.422 -9.384 8.500 1.00 47.25 185 VAL A CA 1
ATOM 1422 C C . VAL A 1 185 ? 11.110 -10.052 7.310 1.00 47.25 185 VAL A C 1
ATOM 1424 O O . VAL A 1 185 ? 11.437 -11.254 7.429 1.00 47.25 185 VAL A O 1
#

Sequence (185 aa):
MNHSIVRIAVLVALIVAVVACSNNDTSESTGDPSLSDGGDVTPGIADNTSVSSTVSLAYDSNRAMWDIFPWPAVASAEKGRALLEIARMGDRSMVPPLVEALKYMPSGALREQVATALREVTEQSYTDDDWEGWTEWPGRNRESHEPPPEYVKWKIDLMAGLDSRFPKFLTPALEYSPIDLPEVV

Radius of gyration: 26.46 Å; chains: 1; bounding box: 41×66×81 Å

Foldseek 3Di:
DDDDDDPPPPPPPDDDDDDDDDDDDDDDDDDDDDDDDDDDDDDDDDDDPPPPPPPPDPDDQVVLLVQLQLDDPDPLVSNLVSLVVLLVVLQLLCLLSLLLSLVRDDDDDSLQSSVVSNCSNVVDDDGSPPNVCSLVVCVVVVVRHNHHPCVLVSVQVVVCVVPVCSCVVSVCVVPPDPPVCSPVD

pLDDT: mean 73.22, std 23.7, range [32.28, 98.12]

Secondary structure (DSSP, 8-state):
--------------------------------------------------------PPP-HHHHHHHT-S-S---HHHHHHHHHHHHHHT-GGGHHHHHHHHHHSPSSHHHHHHHHHHHHHH-----TT-HHHHHHHHHHHGGG-PPPTTHHHHHHHHHHTT-TTHHHHHGGGGTS----GGG--